Protein AF-A0A967N296-F1 (afdb_monomer)

Radius of gyration: 24.23 Å; Cα contacts (8 Å, |Δi|>4): 280; chains: 1; bounding box: 43×62×87 Å

pLDDT: mean 82.31, std 18.95, range [32.91, 97.38]

Mean predicted aligned error: 9.88 Å

Solvent-accessible surface area (backbone atoms only — not comparable to full-atom values): 10941 Å² total; per-residue (Å²): 142,80,91,77,90,84,80,88,87,79,99,77,88,88,88,80,78,86,69,76,72,76,70,78,75,66,65,40,67,74,68,80,56,68,68,60,50,51,58,50,30,57,53,25,56,77,72,73,42,67,58,85,56,92,85,44,44,63,73,30,29,44,92,39,32,39,37,31,22,55,84,92,41,71,32,37,39,41,32,32,40,96,82,70,78,47,72,45,34,38,36,42,42,48,70,72,80,48,68,46,74,43,93,90,38,96,84,49,71,41,68,31,36,40,37,42,33,39,35,58,84,78,70,39,44,32,34,42,76,44,72,90,52,63,74,58,52,51,56,51,64,74,30,50,75,49,69,43,85,78,94,47,84,46,73,32,26,28,35,100,43,51,66,55,29,49,52,47,53,52,52,51,30,51,76,67,75,46,78,88,113

Secondary structure (DSSP, 8-state):
------------SS-------------B-PPPPHHHHHHHHHHHHHHTPPPPPTT-EEEEEETTEEEEEETTEEEEEEEE-TTS-SEEEEEEEEEEEEEEE-TT-TT-EEEEEEEEEEETTTTEEEEEEE-S-HHHHHHHHTSEEEEEESSSEEEEEE-SSHHHHHHHHHHHHHHTT----

Structure (mmCIF, N/CA/C/O backbone):
data_AF-A0A967N296-F1
#
_entry.id   AF-A0A967N296-F1
#
loop_
_atom_site.group_PDB
_atom_site.id
_atom_site.type_symbol
_atom_site.label_atom_id
_atom_site.label_alt_id
_atom_site.label_comp_id
_atom_site.label_asym_id
_atom_site.label_entity_id
_atom_site.label_seq_id
_atom_site.pdbx_PDB_ins_code
_atom_site.Cartn_x
_atom_site.Cartn_y
_atom_site.Cartn_z
_atom_site.occupancy
_atom_site.B_iso_or_equiv
_atom_site.auth_seq_id
_atom_site.auth_comp_id
_atom_site.auth_asym_id
_atom_site.auth_atom_id
_atom_site.pdbx_PDB_model_num
ATOM 1 N N . MET A 1 1 ? -9.477 45.506 -73.111 1.00 38.72 1 MET A N 1
ATOM 2 C CA . MET A 1 1 ? -10.144 45.676 -71.805 1.00 38.72 1 MET A CA 1
ATOM 3 C C . MET A 1 1 ? -11.255 44.640 -71.733 1.00 38.72 1 MET A C 1
ATOM 5 O O . MET A 1 1 ? -12.308 44.847 -72.310 1.00 38.72 1 MET A O 1
ATOM 9 N N . PHE A 1 2 ? -10.957 43.473 -71.161 1.00 32.91 2 PHE A N 1
ATOM 10 C CA . PHE A 1 2 ? -11.890 42.355 -71.017 1.00 32.91 2 PHE A CA 1
ATOM 11 C C . PHE A 1 2 ? -11.917 41.976 -69.540 1.00 32.91 2 PHE A C 1
ATOM 13 O O . PHE A 1 2 ? -10.880 41.625 -68.982 1.00 32.91 2 PHE A O 1
ATOM 20 N N . ILE A 1 3 ? -13.089 42.076 -68.921 1.00 38.12 3 ILE A N 1
ATOM 21 C CA . ILE A 1 3 ? -13.357 41.498 -67.607 1.00 38.12 3 ILE A CA 1
ATOM 22 C C . ILE A 1 3 ? -13.819 40.064 -67.877 1.00 38.12 3 ILE A C 1
ATOM 24 O O . ILE A 1 3 ? -14.782 39.857 -68.613 1.00 38.12 3 ILE A O 1
ATOM 28 N N . LYS A 1 4 ? -13.103 39.080 -67.330 1.00 34.06 4 LYS A N 1
ATOM 29 C CA . LYS A 1 4 ? -13.546 37.686 -67.252 1.00 34.06 4 LYS A CA 1
ATOM 30 C C . LYS A 1 4 ? -13.591 37.281 -65.787 1.00 34.06 4 LYS A C 1
ATOM 32 O O . LYS A 1 4 ? -12.575 37.298 -65.099 1.00 34.06 4 LYS A O 1
ATOM 37 N N . GLU A 1 5 ? -14.790 36.934 -65.349 1.00 39.50 5 GLU A N 1
ATOM 38 C CA . GLU A 1 5 ? -15.065 36.172 -64.138 1.00 39.50 5 GLU A CA 1
ATOM 39 C C . GLU A 1 5 ? -14.448 34.774 -64.256 1.00 39.50 5 GLU A C 1
ATOM 41 O O . GLU A 1 5 ? -14.497 34.191 -65.340 1.00 39.50 5 GLU A O 1
ATOM 46 N N . THR A 1 6 ? -13.897 34.219 -63.170 1.00 37.31 6 THR A N 1
ATOM 47 C CA . THR A 1 6 ? -14.425 33.019 -62.476 1.00 37.31 6 THR A CA 1
ATOM 48 C C . THR A 1 6 ? -13.444 32.453 -61.436 1.00 37.31 6 THR A C 1
ATOM 50 O O . THR A 1 6 ? -12.251 32.323 -61.685 1.00 37.31 6 THR A O 1
ATOM 53 N N . SER A 1 7 ? -14.040 32.034 -60.312 1.00 36.19 7 SER A N 1
ATOM 54 C CA . SER A 1 7 ? -13.650 30.910 -59.441 1.00 36.19 7 SER A CA 1
ATOM 55 C C . SER A 1 7 ? -12.570 31.110 -58.366 1.00 36.19 7 SER A C 1
ATOM 57 O O . SER A 1 7 ? -11.375 31.108 -58.628 1.00 36.19 7 SER A O 1
ATOM 59 N N . ILE A 1 8 ? -13.074 31.247 -57.126 1.00 44.31 8 ILE A N 1
ATOM 60 C CA . ILE A 1 8 ? -12.853 30.420 -55.912 1.00 44.31 8 ILE A CA 1
ATOM 61 C C . ILE A 1 8 ? -11.606 29.518 -55.916 1.00 44.31 8 ILE A C 1
ATOM 63 O O . ILE A 1 8 ? -11.343 28.858 -56.914 1.00 44.31 8 ILE A O 1
ATOM 67 N N . VAL A 1 9 ? -11.006 29.378 -54.717 1.00 34.19 9 VAL A N 1
ATOM 68 C CA . VAL A 1 9 ? -9.960 28.428 -54.258 1.00 34.19 9 VAL A CA 1
ATOM 69 C C . VAL A 1 9 ? -8.648 29.203 -53.998 1.00 34.19 9 VAL A C 1
ATOM 71 O O . VAL A 1 9 ? -8.108 29.814 -54.901 1.00 34.19 9 VAL A O 1
ATOM 74 N N . LEU A 1 10 ? -8.083 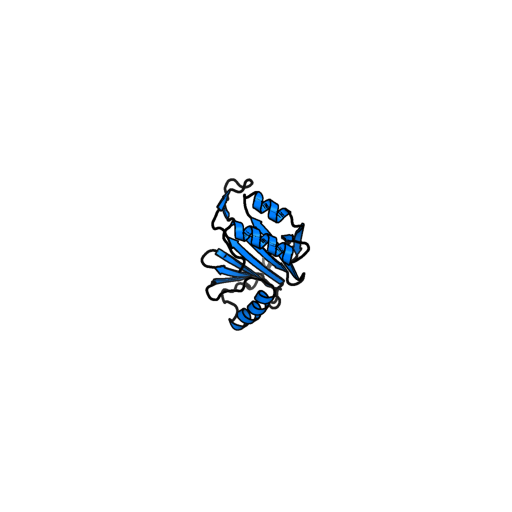29.343 -52.792 1.00 35.00 10 LEU A N 1
ATOM 75 C CA . LEU A 1 10 ? -7.778 28.332 -51.781 1.00 35.00 10 LEU A CA 1
ATOM 76 C C . LEU A 1 10 ? -7.425 29.055 -50.452 1.00 35.00 10 LEU A C 1
ATOM 78 O O . LEU A 1 10 ? -6.316 29.558 -50.282 1.00 35.00 10 LEU A O 1
ATOM 82 N N . LEU A 1 11 ? -8.349 29.116 -49.488 1.00 38.50 11 LEU A N 1
ATOM 83 C CA . LEU A 1 11 ? -8.025 29.465 -48.098 1.00 38.50 11 LEU A CA 1
ATOM 84 C C . LEU A 1 11 ? -7.605 28.172 -47.381 1.00 38.50 11 LEU A C 1
ATOM 86 O O . LEU A 1 11 ? -8.375 27.587 -46.628 1.00 38.50 11 LEU A O 1
ATOM 90 N N . ALA A 1 12 ? -6.422 27.652 -47.702 1.00 42.94 12 ALA A N 1
ATOM 91 C CA . ALA A 1 12 ? -5.911 26.425 -47.093 1.00 42.94 12 ALA A CA 1
ATOM 92 C C . ALA A 1 12 ? -4.382 26.405 -47.096 1.00 42.94 12 ALA A C 1
ATOM 94 O O . ALA A 1 12 ? -3.773 25.781 -47.955 1.00 42.94 12 ALA A O 1
ATOM 95 N N . ALA A 1 13 ? -3.764 27.086 -46.130 1.00 38.53 13 ALA A N 1
ATOM 96 C CA . ALA A 1 13 ? -2.381 26.825 -45.727 1.00 38.53 13 ALA A CA 1
ATOM 97 C C . ALA A 1 13 ? -2.043 27.571 -44.427 1.00 38.53 13 ALA A C 1
ATOM 99 O O . ALA A 1 13 ? -1.250 28.498 -44.452 1.00 38.53 13 ALA A O 1
ATOM 100 N N . CYS A 1 14 ? -2.668 27.207 -43.300 1.00 37.38 14 CYS A N 1
ATOM 101 C CA . CYS A 1 14 ? -2.160 27.558 -41.958 1.00 37.38 14 CYS A CA 1
ATOM 102 C C . CYS A 1 14 ? -2.754 26.669 -40.842 1.00 37.38 14 CYS A C 1
ATOM 104 O O . CYS A 1 14 ? -2.961 27.119 -39.722 1.00 37.38 14 CYS A O 1
ATOM 106 N N . MET A 1 15 ? -3.049 25.396 -41.130 1.00 37.34 15 MET A N 1
ATOM 107 C CA . MET A 1 15 ? -3.414 24.402 -40.103 1.00 37.34 15 MET A CA 1
ATOM 108 C C . MET A 1 15 ? -2.682 23.077 -40.329 1.00 37.34 15 MET A C 1
ATOM 110 O O . MET A 1 15 ? -3.279 22.007 -40.380 1.00 37.34 15 MET A O 1
ATOM 114 N N . ALA A 1 16 ? -1.364 23.150 -40.485 1.00 45.09 16 ALA A N 1
ATOM 115 C CA . ALA A 1 16 ? -0.501 21.984 -40.392 1.00 45.09 16 ALA A CA 1
ATOM 116 C C . ALA A 1 16 ? 0.643 22.316 -39.431 1.00 45.09 16 ALA A C 1
ATOM 118 O O . ALA A 1 16 ? 1.278 23.356 -39.574 1.00 45.09 16 ALA A O 1
ATOM 119 N N . PHE A 1 17 ? 0.885 21.409 -38.481 1.00 42.09 17 PHE A N 1
ATOM 120 C CA . PHE A 1 17 ? 1.964 21.403 -37.483 1.00 42.09 17 PHE A CA 1
ATOM 121 C C . PHE A 1 17 ? 1.713 22.048 -36.110 1.00 42.09 17 PHE A C 1
ATOM 123 O O . PHE A 1 17 ? 2.650 22.479 -35.449 1.00 42.09 17 PHE A O 1
ATOM 130 N N . SER A 1 18 ? 0.514 21.907 -35.548 1.00 38.94 18 SER A N 1
ATOM 131 C CA . SER A 1 18 ? 0.446 21.442 -34.153 1.00 38.94 18 SER A CA 1
ATOM 132 C C . SER A 1 18 ? 0.584 19.923 -34.177 1.00 38.94 18 SER A C 1
ATOM 134 O O . SER A 1 18 ? -0.382 19.167 -34.107 1.00 38.94 18 SER A O 1
ATOM 136 N N . GLY A 1 19 ? 1.823 19.462 -34.369 1.00 34.97 19 GLY A N 1
ATOM 137 C CA . GLY A 1 19 ? 2.152 18.064 -34.166 1.00 34.97 19 GLY A CA 1
ATOM 138 C C . GLY A 1 19 ? 1.812 17.712 -32.725 1.00 34.97 19 GLY A C 1
ATOM 139 O O . GLY A 1 19 ? 2.569 18.038 -31.815 1.00 34.97 19 GLY A O 1
ATOM 140 N N . CYS A 1 20 ? 0.682 17.038 -32.507 1.00 46.22 20 CYS A N 1
ATOM 141 C CA . CYS A 1 20 ? 0.550 16.156 -31.362 1.00 46.22 20 CYS A CA 1
ATOM 142 C C . CYS A 1 20 ? 1.706 15.168 -31.496 1.00 46.22 20 CYS A C 1
ATOM 144 O O . CYS A 1 20 ? 1.626 14.217 -32.278 1.00 46.22 20 CYS A O 1
ATOM 146 N N . SER A 1 21 ? 2.821 15.430 -30.809 1.00 39.75 21 SER A N 1
ATOM 147 C CA . SER A 1 21 ? 3.860 14.428 -30.671 1.00 39.75 21 SER A CA 1
ATOM 148 C C . SER A 1 21 ? 3.155 13.217 -30.076 1.00 39.75 21 SER A C 1
ATOM 150 O O . SER A 1 21 ? 2.596 13.264 -28.979 1.00 39.75 21 SER A O 1
ATOM 152 N N . ARG A 1 22 ? 3.075 12.134 -30.855 1.00 40.50 22 ARG A N 1
ATOM 153 C CA . ARG A 1 22 ? 2.714 10.834 -30.309 1.00 40.50 22 ARG A CA 1
ATOM 154 C C . ARG A 1 22 ? 3.769 10.583 -29.242 1.00 40.50 22 ARG A C 1
ATOM 156 O O . ARG A 1 22 ? 4.907 10.269 -29.592 1.00 40.50 22 ARG A O 1
ATOM 163 N N . ARG A 1 23 ? 3.445 10.805 -27.959 1.00 47.53 23 ARG A N 1
ATOM 164 C CA . ARG A 1 23 ? 4.285 10.308 -26.865 1.00 47.53 23 ARG A CA 1
ATOM 165 C C . ARG A 1 23 ? 4.544 8.849 -27.219 1.00 47.53 23 ARG A C 1
ATOM 167 O O . ARG A 1 23 ? 3.583 8.105 -27.419 1.00 47.53 23 ARG A O 1
ATOM 174 N N . LYS A 1 24 ? 5.815 8.465 -27.384 1.00 53.59 24 LYS A N 1
ATOM 175 C CA . LYS A 1 24 ? 6.182 7.047 -27.396 1.00 53.59 24 LYS A CA 1
ATOM 176 C C . LYS A 1 24 ? 5.548 6.486 -26.134 1.00 53.59 24 LYS A C 1
ATOM 178 O O . LYS A 1 24 ? 5.848 6.980 -25.050 1.00 53.59 24 LYS A O 1
ATOM 183 N N . SER A 1 25 ? 4.563 5.611 -26.307 1.00 59.62 25 SER A N 1
ATOM 184 C CA . SER A 1 25 ? 3.845 5.045 -25.180 1.00 59.62 25 SER A CA 1
ATOM 185 C C . SER A 1 25 ? 4.885 4.380 -24.287 1.00 59.62 25 SER A C 1
ATOM 187 O O . SER A 1 25 ? 5.674 3.570 -24.762 1.00 59.62 25 SER A O 1
ATOM 189 N N . ASP A 1 26 ? 4.928 4.783 -23.026 1.00 73.75 26 ASP A N 1
ATOM 190 C CA . ASP A 1 26 ? 5.732 4.161 -21.978 1.00 73.75 26 ASP A CA 1
ATOM 191 C C . ASP A 1 26 ? 5.024 2.932 -21.388 1.00 73.75 26 ASP A C 1
ATOM 193 O O . ASP A 1 26 ? 5.382 2.461 -20.309 1.00 73.75 26 ASP A O 1
ATOM 197 N N . TRP A 1 27 ? 4.015 2.431 -22.107 1.00 83.12 27 TRP A N 1
ATOM 198 C CA . TRP A 1 27 ? 3.293 1.217 -21.791 1.00 83.12 27 TRP A CA 1
ATOM 199 C C . TRP A 1 27 ? 4.166 -0.014 -22.031 1.00 83.12 27 TRP A C 1
ATOM 201 O O . TRP A 1 27 ? 4.693 -0.207 -23.127 1.00 83.12 27 TRP A O 1
ATOM 211 N N . SER A 1 28 ? 4.264 -0.875 -21.025 1.00 85.88 28 SER A N 1
ATOM 212 C CA . SER A 1 28 ? 4.848 -2.210 -21.147 1.00 85.88 28 SER A CA 1
ATOM 213 C C . SER A 1 28 ? 4.028 -3.220 -20.356 1.00 85.88 28 SER A C 1
ATOM 215 O O . SER A 1 28 ? 3.592 -2.930 -19.245 1.00 85.88 28 SER A O 1
ATOM 217 N N . THR A 1 29 ? 3.846 -4.415 -20.911 1.00 89.38 29 THR A N 1
ATOM 218 C CA . THR A 1 29 ? 3.280 -5.584 -20.216 1.00 89.38 29 THR A CA 1
ATOM 219 C C . THR A 1 29 ? 4.345 -6.614 -19.853 1.00 89.38 29 THR A C 1
ATOM 221 O O . THR A 1 29 ? 4.008 -7.664 -19.315 1.00 89.38 29 THR A O 1
ATOM 224 N N . ASP A 1 30 ? 5.619 -6.322 -20.118 1.00 89.94 30 ASP A N 1
ATOM 225 C CA . ASP A 1 30 ? 6.721 -7.202 -19.749 1.00 89.94 30 ASP A CA 1
ATOM 226 C C . ASP A 1 30 ? 7.089 -6.965 -18.277 1.00 89.94 30 ASP A C 1
ATOM 228 O O . ASP A 1 30 ? 7.431 -5.833 -17.902 1.00 89.94 30 ASP A O 1
ATOM 232 N N . PRO A 1 31 ? 7.009 -7.995 -17.415 1.00 89.81 31 PRO A N 1
ATOM 233 C CA . PRO A 1 31 ? 7.352 -7.843 -16.011 1.00 89.81 31 PRO A CA 1
ATOM 234 C C . PRO A 1 31 ? 8.853 -7.554 -15.834 1.00 89.81 31 PRO A C 1
ATOM 236 O O . PRO A 1 31 ? 9.673 -7.963 -16.662 1.00 89.81 31 PRO A O 1
ATOM 239 N N . PRO A 1 32 ? 9.255 -6.892 -14.732 1.00 89.19 32 PRO A N 1
ATOM 240 C CA . PRO A 1 32 ? 10.664 -6.785 -14.371 1.00 89.19 32 PRO A CA 1
ATOM 241 C C . PRO A 1 32 ? 11.321 -8.175 -14.250 1.00 89.19 32 PRO A C 1
ATOM 243 O O . PRO A 1 32 ? 10.662 -9.116 -13.801 1.00 89.19 32 PRO A O 1
ATOM 246 N N . PRO A 1 33 ? 12.622 -8.319 -14.567 1.00 91.75 33 PRO A N 1
ATOM 247 C CA . PRO A 1 33 ? 13.332 -9.584 -14.391 1.00 91.75 33 PRO A CA 1
ATOM 248 C C . PRO A 1 33 ? 13.250 -10.105 -12.950 1.00 91.75 33 PRO A C 1
ATOM 250 O O . PRO A 1 33 ? 13.328 -9.320 -12.000 1.00 91.75 33 PRO A O 1
ATOM 253 N N . ALA A 1 34 ? 13.167 -11.429 -12.782 1.00 91.50 34 ALA A N 1
ATOM 254 C CA . ALA A 1 34 ? 13.027 -12.077 -11.474 1.00 91.50 34 ALA A CA 1
ATOM 255 C C . ALA A 1 34 ? 14.124 -11.665 -10.475 1.00 91.50 34 ALA A C 1
ATOM 257 O O . ALA A 1 34 ? 13.834 -11.421 -9.308 1.00 91.50 34 ALA A O 1
ATOM 258 N N . GLU A 1 35 ? 15.365 -11.491 -10.937 1.00 93.44 35 GLU A N 1
ATOM 259 C CA . GLU A 1 35 ? 16.485 -11.023 -10.108 1.00 93.44 35 GLU A CA 1
ATOM 260 C C . GLU A 1 35 ? 16.253 -9.611 -9.549 1.00 93.44 35 GLU A C 1
ATOM 262 O O . GLU A 1 35 ? 16.494 -9.359 -8.367 1.00 93.44 35 GLU A O 1
ATOM 267 N N . LYS A 1 36 ? 15.710 -8.696 -10.368 1.00 91.06 36 LYS A N 1
ATOM 268 C CA . LYS A 1 36 ? 15.343 -7.342 -9.924 1.00 91.06 36 LYS A CA 1
ATOM 269 C C . LYS A 1 36 ? 14.205 -7.406 -8.902 1.00 91.06 36 LYS A C 1
ATOM 271 O O . LYS A 1 36 ? 14.239 -6.682 -7.903 1.00 91.06 36 LYS A O 1
ATOM 276 N N . ILE A 1 37 ? 13.221 -8.285 -9.115 1.00 93.62 37 ILE A N 1
ATOM 277 C CA . ILE A 1 37 ? 12.118 -8.497 -8.166 1.00 93.62 37 ILE A CA 1
ATOM 278 C C . ILE A 1 37 ? 12.656 -9.030 -6.835 1.00 93.62 37 ILE A C 1
ATOM 280 O O . ILE A 1 37 ? 12.327 -8.464 -5.794 1.00 93.62 37 ILE A O 1
ATOM 284 N N . ALA A 1 38 ? 13.518 -10.049 -6.857 1.00 95.06 38 ALA A N 1
ATOM 285 C CA . ALA A 1 38 ? 14.120 -10.649 -5.669 1.00 95.06 38 ALA A CA 1
ATOM 286 C C . ALA A 1 38 ? 14.944 -9.629 -4.867 1.00 95.06 38 ALA A C 1
ATOM 288 O O . ALA A 1 38 ? 14.702 -9.446 -3.673 1.00 95.06 38 ALA A O 1
ATOM 289 N N . ALA A 1 39 ? 15.837 -8.884 -5.528 1.00 93.94 39 ALA A N 1
ATOM 290 C CA . ALA A 1 39 ? 16.626 -7.833 -4.885 1.00 93.94 39 ALA A CA 1
ATOM 291 C C . ALA A 1 39 ? 15.738 -6.761 -4.227 1.00 93.94 39 ALA A C 1
ATOM 293 O O . ALA A 1 39 ? 15.976 -6.354 -3.088 1.00 93.94 39 ALA A O 1
ATOM 294 N N . THR A 1 40 ? 14.668 -6.339 -4.908 1.00 94.62 40 THR A N 1
ATOM 295 C CA . THR A 1 40 ? 13.728 -5.355 -4.349 1.00 94.62 40 THR A CA 1
ATOM 296 C C . THR A 1 40 ? 12.897 -5.947 -3.204 1.00 94.62 40 THR A C 1
ATOM 298 O O . THR A 1 40 ? 12.642 -5.274 -2.206 1.00 94.62 40 THR A O 1
ATOM 301 N N . ASN A 1 41 ? 12.504 -7.219 -3.292 1.00 96.25 41 ASN A N 1
ATOM 302 C CA . ASN A 1 41 ? 11.748 -7.915 -2.252 1.00 96.25 41 ASN A CA 1
ATOM 303 C C . ASN A 1 41 ? 12.531 -8.067 -0.941 1.00 96.25 41 ASN A C 1
ATOM 305 O O . ASN A 1 41 ? 11.914 -8.023 0.124 1.00 96.25 41 ASN A O 1
ATOM 309 N N . GLU A 1 42 ? 13.857 -8.185 -0.987 1.00 95.81 42 GLU A N 1
ATOM 310 C CA . GLU A 1 42 ? 14.694 -8.167 0.219 1.00 95.81 42 GLU A CA 1
ATOM 311 C C . GLU A 1 42 ? 14.660 -6.806 0.928 1.00 95.81 42 GLU A C 1
ATOM 313 O O . GLU A 1 42 ? 14.622 -6.735 2.159 1.00 95.81 42 GLU A O 1
ATOM 318 N N . VAL A 1 43 ? 14.612 -5.709 0.166 1.00 94.94 43 VAL A N 1
ATOM 319 C CA . VAL A 1 43 ? 14.425 -4.361 0.725 1.00 94.94 43 VAL A CA 1
ATOM 320 C C . VAL A 1 43 ? 13.023 -4.223 1.318 1.00 94.94 43 VAL A C 1
ATOM 322 O O . VAL A 1 43 ? 12.886 -3.794 2.463 1.00 94.94 43 VAL A O 1
ATOM 325 N N . ARG A 1 44 ? 11.985 -4.648 0.586 1.00 95.69 44 ARG A N 1
ATOM 326 C CA . ARG A 1 44 ? 10.586 -4.610 1.052 1.00 95.69 44 ARG A CA 1
ATOM 327 C C . ARG A 1 44 ? 10.403 -5.349 2.371 1.00 95.69 44 ARG A C 1
ATOM 329 O O . ARG A 1 44 ? 9.836 -4.790 3.306 1.00 95.69 44 ARG A O 1
ATOM 336 N N . LYS A 1 45 ? 10.969 -6.554 2.483 1.00 94.00 45 LYS A N 1
ATOM 337 C CA . LYS A 1 45 ? 10.928 -7.369 3.703 1.00 94.00 45 LYS A CA 1
ATOM 338 C C . LYS A 1 45 ? 11.506 -6.631 4.910 1.00 94.00 45 LYS A C 1
ATOM 340 O O . LYS A 1 45 ? 10.892 -6.631 5.971 1.00 94.00 45 LYS A O 1
ATOM 345 N N . LYS A 1 46 ? 12.653 -5.961 4.748 1.00 93.50 46 LYS A N 1
ATOM 346 C CA . LYS A 1 46 ? 13.290 -5.172 5.822 1.00 93.50 46 LYS A CA 1
ATOM 347 C C . LYS A 1 46 ? 12.460 -3.959 6.236 1.00 93.50 46 LYS A C 1
ATOM 349 O O . LYS A 1 46 ? 12.507 -3.558 7.393 1.00 93.50 46 LYS A O 1
ATOM 354 N N . LEU A 1 47 ? 11.724 -3.373 5.295 1.00 93.19 47 LEU A N 1
ATOM 355 C CA . LEU A 1 47 ? 10.881 -2.204 5.532 1.00 93.19 47 LEU A CA 1
ATOM 356 C C . LEU A 1 47 ? 9.475 -2.565 6.036 1.00 93.19 47 LEU A C 1
ATOM 358 O O . LEU A 1 47 ? 8.765 -1.676 6.490 1.00 93.19 47 LEU A O 1
ATOM 362 N N . GLY A 1 48 ? 9.070 -3.838 5.977 1.00 91.19 48 GLY A N 1
ATOM 363 C CA . GLY A 1 48 ? 7.703 -4.264 6.294 1.00 91.19 48 GLY A CA 1
ATOM 364 C C . GLY A 1 48 ? 6.685 -3.935 5.194 1.00 91.19 48 GLY A C 1
ATOM 365 O O . GLY A 1 48 ? 5.504 -3.765 5.491 1.00 91.19 48 GLY A O 1
ATOM 366 N N . ILE A 1 49 ? 7.150 -3.821 3.947 1.00 94.94 49 ILE A N 1
ATOM 367 C CA . ILE A 1 49 ? 6.343 -3.628 2.733 1.00 94.94 49 ILE A CA 1
ATOM 368 C C . ILE A 1 49 ? 6.018 -5.003 2.136 1.00 94.94 49 ILE A C 1
ATOM 370 O O . ILE A 1 49 ? 6.869 -5.901 2.155 1.00 94.94 49 ILE A O 1
ATOM 374 N N . ARG A 1 50 ? 4.821 -5.180 1.560 1.00 93.88 50 ARG A N 1
ATOM 375 C CA . ARG A 1 50 ? 4.427 -6.459 0.958 1.00 93.88 50 ARG A CA 1
ATOM 376 C C . ARG A 1 50 ? 5.314 -6.798 -0.235 1.00 93.88 50 ARG A C 1
ATOM 378 O O . ARG A 1 50 ? 5.505 -5.984 -1.142 1.00 93.88 50 ARG A O 1
ATOM 385 N N . GLN A 1 51 ? 5.868 -8.006 -0.226 1.00 95.25 51 GLN A N 1
ATOM 386 C CA . GLN A 1 51 ? 6.703 -8.523 -1.309 1.00 95.25 51 GLN A CA 1
ATOM 387 C C . GLN A 1 51 ? 5.838 -8.880 -2.525 1.00 95.25 51 GLN A C 1
ATOM 389 O O . GLN A 1 51 ? 4.703 -9.330 -2.371 1.00 95.25 51 GLN A O 1
ATOM 394 N N . ILE A 1 52 ? 6.386 -8.720 -3.732 1.00 94.50 52 ILE A N 1
ATOM 395 C CA . ILE A 1 52 ? 5.751 -9.234 -4.953 1.00 94.50 52 ILE A CA 1
ATOM 396 C C . ILE A 1 52 ? 5.891 -10.756 -4.942 1.00 94.50 52 ILE A C 1
ATOM 398 O O . ILE A 1 52 ? 7.015 -11.260 -4.883 1.00 94.50 52 ILE A O 1
ATOM 402 N N . LYS A 1 53 ? 4.766 -11.475 -4.972 1.00 91.69 53 LYS A N 1
ATOM 403 C CA . LYS A 1 53 ? 4.730 -12.945 -4.941 1.00 91.69 53 LYS A CA 1
ATOM 404 C C . LYS A 1 53 ? 4.796 -13.508 -6.363 1.00 91.69 53 LYS A C 1
ATOM 406 O O . LYS A 1 53 ? 4.323 -12.879 -7.302 1.00 91.69 53 LYS A O 1
ATOM 411 N N 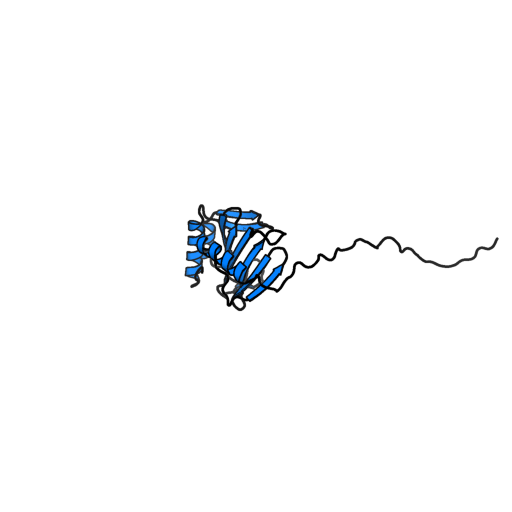. GLU A 1 54 ? 5.339 -14.712 -6.516 1.00 88.12 54 GLU A N 1
ATOM 412 C CA . GLU A 1 54 ? 5.527 -15.350 -7.833 1.00 88.12 54 GLU A CA 1
ATOM 413 C C . GLU A 1 54 ? 4.215 -15.590 -8.594 1.00 88.12 54 GLU A C 1
ATOM 415 O O . GLU A 1 54 ? 4.195 -15.542 -9.818 1.00 88.12 54 GLU A O 1
ATOM 420 N N . HIS A 1 55 ? 3.110 -15.819 -7.879 1.00 88.38 55 HIS A N 1
ATOM 421 C CA . HIS A 1 55 ? 1.790 -16.049 -8.476 1.00 88.38 55 HIS A CA 1
ATOM 422 C C . HIS A 1 55 ? 1.036 -14.756 -8.825 1.00 88.38 55 HIS A C 1
ATOM 424 O O . HIS A 1 55 ? -0.087 -14.819 -9.324 1.00 88.38 55 HIS A O 1
ATOM 430 N N . TRP A 1 56 ? 1.602 -13.580 -8.542 1.00 93.25 56 TRP A N 1
ATOM 431 C CA . TRP A 1 56 ? 0.961 -12.319 -8.895 1.00 93.25 56 TRP A CA 1
ATOM 432 C C . TRP A 1 56 ? 1.098 -12.022 -10.379 1.00 93.25 56 TRP A C 1
ATOM 434 O O . TRP A 1 56 ? 2.120 -12.277 -11.010 1.00 93.25 56 TRP A O 1
ATOM 444 N N . THR A 1 57 ? 0.053 -11.420 -10.933 1.00 94.19 57 THR A N 1
ATOM 445 C CA . THR A 1 57 ? 0.028 -11.023 -12.336 1.00 94.19 57 THR A CA 1
ATOM 446 C C . THR A 1 57 ? 0.534 -9.596 -12.478 1.00 94.19 57 THR A C 1
ATOM 448 O O . THR A 1 57 ? 0.004 -8.672 -11.854 1.00 94.19 57 THR A O 1
ATOM 451 N N . PHE A 1 58 ? 1.528 -9.401 -13.342 1.00 94.00 58 PHE A N 1
ATOM 452 C CA . PHE A 1 58 ? 1.933 -8.075 -13.788 1.00 94.00 58 PHE A CA 1
ATOM 453 C C . PHE A 1 58 ? 0.921 -7.556 -14.810 1.00 94.00 58 PHE A C 1
ATOM 455 O O . PHE A 1 58 ? 0.772 -8.114 -15.894 1.00 94.00 58 PHE A O 1
ATOM 462 N N . TYR A 1 59 ? 0.186 -6.508 -14.445 1.00 85.75 59 TYR A N 1
ATOM 463 C CA . TYR A 1 59 ? -0.833 -5.923 -15.316 1.00 85.75 59 TYR A CA 1
ATOM 464 C C . TYR A 1 59 ? -0.221 -4.978 -16.354 1.00 85.75 59 TYR A C 1
ATOM 466 O O . TYR A 1 59 ? -0.734 -4.856 -17.465 1.00 85.75 59 TYR A O 1
ATOM 474 N N . GLY A 1 60 ? 0.873 -4.315 -15.985 1.00 89.62 60 GLY A N 1
ATOM 475 C CA . GLY A 1 60 ? 1.619 -3.443 -16.873 1.00 89.62 60 GLY A CA 1
ATOM 476 C C . GLY A 1 60 ? 2.268 -2.271 -16.152 1.00 89.62 60 GLY A C 1
ATOM 477 O O . GLY A 1 60 ? 2.061 -2.026 -14.957 1.00 89.62 60 GLY A O 1
ATOM 478 N N . ARG A 1 61 ? 3.054 -1.531 -16.923 1.00 88.38 61 ARG A N 1
ATOM 479 C CA . ARG A 1 61 ? 3.764 -0.330 -16.516 1.00 88.38 61 ARG A CA 1
ATOM 480 C C . ARG A 1 61 ? 3.367 0.832 -17.410 1.00 88.38 61 ARG A C 1
ATOM 482 O O . ARG A 1 61 ? 3.426 0.684 -18.622 1.00 88.38 61 ARG A O 1
ATOM 489 N N . GLN A 1 62 ? 2.995 1.962 -16.816 1.00 86.38 62 GLN A N 1
ATOM 490 C CA . GLN A 1 62 ? 2.704 3.210 -17.525 1.00 86.38 62 GLN A CA 1
ATOM 491 C C . GLN A 1 62 ? 2.963 4.414 -16.631 1.00 86.38 62 GLN A C 1
ATOM 493 O O . GLN A 1 62 ? 2.660 4.363 -15.444 1.00 86.38 62 GLN A O 1
ATOM 498 N N . PHE A 1 63 ? 3.438 5.517 -17.201 1.00 82.50 63 PHE A N 1
ATOM 499 C CA . PHE A 1 63 ? 3.585 6.813 -16.537 1.00 82.50 63 PHE A CA 1
ATOM 500 C C . PHE A 1 63 ? 4.323 6.750 -15.196 1.00 82.50 63 PHE A C 1
ATOM 502 O O . PHE A 1 63 ? 3.956 7.426 -14.240 1.00 82.50 63 PHE A O 1
ATOM 509 N N . GLY A 1 64 ? 5.374 5.933 -15.124 1.00 84.19 64 GLY A N 1
ATOM 510 C 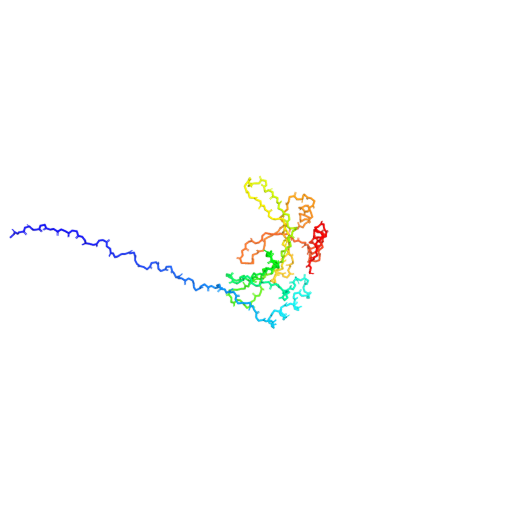CA . GLY A 1 64 ? 6.159 5.729 -13.909 1.00 84.19 64 GLY A CA 1
ATOM 511 C C . GLY A 1 64 ? 5.560 4.707 -12.943 1.00 84.19 64 GLY A C 1
ATOM 512 O O . GLY A 1 64 ? 6.143 4.492 -11.895 1.00 84.19 64 GLY A O 1
ATOM 513 N N . ALA A 1 65 ? 4.438 4.057 -13.254 1.00 89.38 65 ALA A N 1
ATOM 514 C CA . ALA A 1 65 ? 3.754 3.136 -12.348 1.00 89.38 65 ALA A CA 1
ATOM 515 C C . ALA A 1 65 ? 3.797 1.694 -12.857 1.00 89.38 65 ALA A C 1
ATOM 517 O O . ALA A 1 65 ? 3.288 1.416 -13.938 1.00 89.38 65 ALA A O 1
ATOM 518 N N . GLU A 1 66 ? 4.340 0.769 -12.069 1.00 92.94 66 GLU A N 1
ATOM 519 C CA . GLU A 1 66 ? 4.162 -0.677 -12.236 1.00 92.94 66 GLU A CA 1
ATOM 520 C C . GLU A 1 66 ? 2.952 -1.153 -11.433 1.00 92.94 66 GLU A C 1
ATOM 522 O O . GLU A 1 66 ? 2.847 -0.850 -10.246 1.00 92.94 66 GLU A O 1
ATOM 527 N N . ASN A 1 67 ? 2.064 -1.931 -12.049 1.00 94.31 67 ASN A N 1
ATOM 528 C CA . ASN A 1 67 ? 0.822 -2.379 -11.425 1.00 94.31 67 ASN A CA 1
ATOM 529 C C . ASN A 1 67 ? 0.751 -3.907 -11.369 1.00 94.31 67 ASN A C 1
ATOM 531 O O . ASN A 1 67 ? 0.939 -4.592 -12.378 1.00 94.31 67 ASN A O 1
ATOM 535 N N . TRP A 1 68 ? 0.408 -4.427 -10.196 1.00 95.81 68 TRP A N 1
ATOM 536 C CA . TRP A 1 68 ? 0.341 -5.853 -9.899 1.00 95.81 68 TRP A CA 1
ATOM 537 C C . TRP A 1 68 ? -1.036 -6.235 -9.359 1.00 95.81 68 TRP A C 1
ATOM 539 O O . TRP A 1 68 ? -1.690 -5.452 -8.661 1.00 95.81 68 TRP A O 1
ATOM 549 N N . LYS A 1 69 ? -1.472 -7.453 -9.687 1.00 93.00 69 LYS A N 1
ATOM 550 C CA . LYS A 1 69 ? -2.743 -8.034 -9.244 1.00 93.00 69 LYS A CA 1
ATOM 551 C C . LYS A 1 69 ? -2.531 -9.388 -8.578 1.00 93.00 69 LYS A C 1
ATOM 553 O O . LYS A 1 69 ? -1.675 -10.165 -9.001 1.00 93.00 69 LYS A O 1
ATOM 558 N N . ASP A 1 70 ? -3.368 -9.670 -7.589 1.00 89.31 70 ASP A N 1
ATOM 559 C CA . ASP A 1 70 ? -3.518 -10.982 -6.963 1.00 89.31 70 ASP A CA 1
ATOM 560 C C . ASP A 1 70 ? -4.902 -11.528 -7.346 1.00 89.31 70 ASP A C 1
ATOM 562 O O . ASP A 1 70 ? -5.941 -10.983 -6.955 1.00 89.31 70 ASP A O 1
ATOM 566 N N . GLY A 1 71 ? -4.926 -12.513 -8.246 1.00 86.12 71 GLY A N 1
ATOM 567 C CA . GLY A 1 71 ? -6.140 -12.888 -8.969 1.00 86.12 71 GLY A CA 1
ATOM 568 C C . GLY A 1 71 ? -6.744 -11.694 -9.722 1.00 86.12 71 GLY A C 1
ATOM 569 O O . GLY A 1 71 ? -6.111 -11.102 -10.596 1.00 86.12 71 GLY A O 1
ATOM 570 N N . ASN A 1 72 ? -7.980 -11.324 -9.376 1.00 83.38 72 ASN A N 1
ATOM 571 C CA . ASN A 1 72 ? -8.717 -10.245 -10.045 1.00 83.38 72 ASN A CA 1
ATOM 572 C C . ASN A 1 72 ? -8.543 -8.862 -9.398 1.00 83.38 72 ASN A C 1
ATOM 574 O O . ASN A 1 72 ? -9.010 -7.869 -9.963 1.00 83.38 72 ASN A O 1
ATOM 578 N N . PHE A 1 73 ? -7.888 -8.768 -8.239 1.00 84.50 73 PHE A N 1
ATOM 579 C CA . PHE A 1 73 ? -7.789 -7.516 -7.490 1.00 84.50 73 PHE A CA 1
ATOM 580 C C . PHE A 1 73 ? -6.416 -6.862 -7.681 1.00 84.50 73 PHE A C 1
ATOM 582 O O . PHE A 1 73 ? -5.397 -7.532 -7.502 1.00 84.50 73 PHE A O 1
ATOM 589 N N . PRO A 1 74 ? -6.352 -5.558 -8.020 1.00 89.88 74 PRO A N 1
ATOM 590 C CA . PRO A 1 74 ? -5.130 -4.773 -7.862 1.00 89.88 74 PRO A CA 1
ATOM 591 C C . PRO A 1 74 ? -4.613 -4.919 -6.435 1.00 89.88 74 PRO A C 1
ATOM 593 O O . PRO A 1 74 ? -5.376 -4.766 -5.491 1.00 89.88 74 PRO A O 1
ATOM 596 N N . CYS A 1 75 ? -3.339 -5.246 -6.267 1.00 92.62 75 CYS A N 1
ATOM 597 C CA . CYS A 1 75 ? -2.778 -5.493 -4.940 1.00 92.62 75 CYS A CA 1
ATOM 598 C C . CYS A 1 75 ? -1.542 -4.650 -4.660 1.00 92.62 75 CYS A C 1
ATOM 600 O O . CYS A 1 75 ? -1.262 -4.378 -3.494 1.00 92.62 75 CYS A O 1
ATOM 602 N N . LYS A 1 76 ? -0.817 -4.222 -5.702 1.00 95.25 76 LYS A N 1
ATOM 603 C CA . LYS A 1 76 ? 0.391 -3.427 -5.525 1.00 95.25 76 LYS A CA 1
ATOM 604 C C . LYS A 1 76 ? 0.647 -2.472 -6.681 1.00 95.25 76 LYS A C 1
ATOM 606 O O . LYS A 1 76 ? 0.512 -2.842 -7.847 1.00 95.25 76 LYS A O 1
ATOM 611 N N . VAL A 1 77 ? 1.066 -1.262 -6.337 1.00 94.44 77 VAL A N 1
ATOM 612 C CA . VAL A 1 77 ? 1.571 -0.255 -7.272 1.00 94.44 77 VAL A CA 1
ATOM 613 C C . VAL A 1 77 ? 2.976 0.140 -6.840 1.00 94.44 77 VAL A C 1
ATOM 615 O O . VAL A 1 77 ? 3.208 0.404 -5.662 1.00 94.44 77 VAL A O 1
ATOM 618 N N . VAL A 1 78 ? 3.913 0.183 -7.783 1.00 94.94 78 VAL A N 1
ATOM 619 C CA . VAL A 1 78 ? 5.273 0.690 -7.562 1.00 94.94 78 VAL A CA 1
ATOM 620 C C . VAL A 1 78 ? 5.471 1.901 -8.463 1.00 94.94 78 VAL A C 1
ATOM 622 O O . VAL A 1 78 ? 5.477 1.773 -9.686 1.00 94.94 78 VAL A O 1
ATOM 625 N N . LEU A 1 79 ? 5.592 3.078 -7.858 1.00 92.56 79 LEU A N 1
ATOM 626 C CA . LEU A 1 79 ? 5.855 4.333 -8.549 1.00 92.56 79 LEU A CA 1
ATOM 627 C C . LEU A 1 79 ? 7.356 4.594 -8.611 1.00 92.56 79 LEU A C 1
ATOM 629 O O . LEU A 1 79 ? 8.057 4.520 -7.601 1.00 92.56 79 LEU A O 1
ATOM 633 N N . TYR A 1 80 ? 7.820 4.965 -9.793 1.00 90.12 80 TYR A N 1
ATOM 634 C CA . TYR A 1 80 ? 9.196 5.284 -10.117 1.00 90.12 80 TYR A CA 1
ATOM 635 C C . TYR A 1 80 ? 9.353 6.746 -10.523 1.00 90.12 80 TYR A C 1
ATOM 637 O O . TYR A 1 80 ? 8.395 7.447 -10.856 1.00 90.12 80 TYR A O 1
ATOM 645 N N . ASP A 1 81 ? 10.603 7.193 -10.539 1.00 87.19 81 ASP A N 1
ATOM 646 C CA . ASP A 1 81 ? 11.001 8.363 -11.303 1.00 87.19 81 ASP A CA 1
ATOM 647 C C . ASP A 1 81 ? 10.800 8.160 -12.815 1.00 87.19 81 ASP A C 1
ATOM 649 O O . ASP A 1 81 ? 10.474 7.082 -13.315 1.00 87.19 81 ASP A O 1
ATOM 653 N N . LYS A 1 82 ? 10.992 9.240 -13.577 1.00 80.62 82 LYS A N 1
ATOM 654 C CA . LYS A 1 82 ? 10.786 9.226 -15.032 1.00 80.62 82 LYS A CA 1
ATOM 655 C C . LYS A 1 82 ? 11.730 8.264 -15.770 1.00 80.62 82 LYS A C 1
ATOM 657 O O . LYS A 1 82 ? 11.421 7.909 -16.905 1.00 80.62 82 LYS A O 1
ATOM 662 N N . SER A 1 83 ? 12.861 7.877 -15.171 1.00 82.62 83 SER A N 1
ATOM 663 C CA . SER A 1 83 ? 13.827 6.933 -15.748 1.00 82.62 83 SER A CA 1
ATOM 664 C C . SER A 1 83 ? 13.553 5.470 -15.381 1.00 82.62 83 SER A C 1
ATOM 666 O O . SER A 1 83 ? 14.188 4.594 -15.958 1.00 82.62 83 SER A O 1
ATOM 668 N N . TYR A 1 84 ? 12.588 5.174 -14.499 1.00 82.50 84 TYR A N 1
ATOM 669 C CA . TYR A 1 84 ? 12.333 3.822 -13.973 1.00 82.50 84 TYR A CA 1
ATOM 670 C C . TYR A 1 84 ? 13.521 3.200 -13.220 1.00 82.50 84 TYR A C 1
ATOM 672 O O . TYR A 1 84 ? 13.656 1.970 -13.133 1.00 82.50 84 TYR A O 1
ATOM 680 N N . GLU A 1 85 ? 14.374 4.048 -12.654 1.00 85.94 85 GLU A N 1
ATOM 681 C CA . GLU A 1 85 ? 15.574 3.637 -11.925 1.00 85.94 85 GLU A CA 1
ATOM 682 C C . GLU A 1 85 ? 15.341 3.691 -10.418 1.00 85.94 85 GLU A C 1
ATOM 684 O O . GLU A 1 85 ? 15.732 2.768 -9.699 1.00 85.94 85 GLU A O 1
ATOM 689 N N . THR A 1 86 ? 14.626 4.715 -9.948 1.00 90.00 86 THR A N 1
ATOM 690 C CA . THR A 1 86 ? 14.395 4.943 -8.520 1.00 90.00 86 THR A CA 1
ATOM 691 C C . THR A 1 86 ? 12.935 4.722 -8.165 1.00 90.00 86 THR A C 1
ATOM 693 O O . THR A 1 86 ? 12.058 5.375 -8.725 1.00 90.00 86 THR A O 1
ATOM 696 N N . ILE A 1 87 ? 12.668 3.852 -7.189 1.00 92.88 87 ILE A N 1
ATOM 697 C CA . ILE A 1 87 ? 11.334 3.729 -6.589 1.00 92.88 87 ILE A CA 1
ATOM 698 C C . ILE A 1 87 ? 11.085 4.957 -5.709 1.00 92.88 87 ILE A C 1
ATOM 700 O O . ILE A 1 87 ? 11.868 5.258 -4.809 1.00 92.88 87 ILE A O 1
ATOM 704 N N . LEU A 1 88 ? 9.989 5.661 -5.970 1.00 92.69 88 LEU A N 1
ATOM 705 C CA . LEU A 1 88 ? 9.554 6.832 -5.212 1.00 92.69 88 LEU A CA 1
ATOM 706 C C . LEU A 1 88 ? 8.525 6.457 -4.149 1.00 92.69 88 LEU A C 1
ATOM 708 O O . LEU A 1 88 ? 8.575 6.973 -3.030 1.00 92.69 88 LEU A O 1
ATOM 712 N N . LEU A 1 89 ? 7.601 5.563 -4.499 1.00 93.56 89 LEU A N 1
ATOM 713 C CA . LEU A 1 89 ? 6.514 5.142 -3.629 1.00 93.56 89 LEU A CA 1
ATOM 714 C C . LEU A 1 89 ? 6.076 3.720 -3.965 1.00 93.56 89 LEU A C 1
ATOM 716 O O . LEU A 1 89 ? 6.043 3.329 -5.127 1.00 93.56 89 LEU A O 1
ATOM 720 N N . GLU A 1 90 ? 5.688 2.963 -2.948 1.00 95.38 90 GLU A N 1
ATOM 721 C CA . GLU A 1 90 ? 4.942 1.720 -3.132 1.00 95.38 90 GLU A CA 1
ATOM 722 C C . GLU A 1 90 ? 3.608 1.800 -2.411 1.00 95.38 90 GLU A C 1
ATOM 724 O O . GLU A 1 90 ? 3.559 2.306 -1.297 1.00 95.38 90 GLU A O 1
ATOM 729 N N . GLN A 1 91 ? 2.550 1.288 -3.029 1.00 94.94 91 GLN A N 1
ATOM 730 C CA . GLN A 1 91 ? 1.228 1.140 -2.431 1.00 94.94 91 GLN A CA 1
ATOM 731 C C . GLN A 1 91 ? 0.840 -0.334 -2.443 1.00 94.94 91 GLN A C 1
ATOM 733 O O . GLN A 1 91 ? 0.867 -0.964 -3.495 1.00 94.94 91 GLN A O 1
ATOM 738 N N . ASP A 1 92 ? 0.423 -0.843 -1.294 1.00 95.56 92 ASP A N 1
ATOM 739 C CA . ASP A 1 92 ? -0.195 -2.145 -1.095 1.00 95.56 92 ASP A CA 1
ATOM 740 C C . ASP A 1 92 ? -1.691 -1.949 -0.831 1.00 95.56 92 ASP A C 1
ATOM 742 O O . ASP A 1 92 ? -2.076 -1.192 0.061 1.00 95.56 92 ASP A O 1
ATOM 746 N N . SER A 1 93 ? -2.542 -2.624 -1.598 1.00 94.81 93 SER A N 1
ATOM 747 C CA . SER A 1 93 ? -3.999 -2.521 -1.481 1.00 94.81 93 SER A CA 1
ATOM 748 C C . SER A 1 93 ? -4.612 -3.835 -1.000 1.00 94.81 93 SER A C 1
ATOM 750 O O . SER A 1 93 ? -4.314 -4.907 -1.530 1.00 94.81 93 SER A O 1
ATOM 752 N N . TYR A 1 94 ? -5.493 -3.736 -0.005 1.00 94.88 94 TYR A N 1
ATOM 753 C CA . TYR A 1 94 ? -6.185 -4.850 0.641 1.00 94.88 94 TYR A CA 1
ATOM 754 C C . TYR A 1 94 ? -7.688 -4.656 0.482 1.00 94.88 94 TYR A C 1
ATOM 756 O O . TYR A 1 94 ? -8.236 -3.678 0.983 1.00 94.88 94 TYR A O 1
ATOM 764 N N . TYR A 1 95 ? -8.345 -5.580 -0.214 1.00 93.81 95 TYR A N 1
ATOM 765 C CA . TYR A 1 95 ? -9.776 -5.518 -0.506 1.00 93.81 95 TYR A CA 1
ATOM 766 C C . TYR A 1 95 ? -10.536 -6.518 0.357 1.00 93.81 95 TYR A C 1
ATOM 768 O O . TYR A 1 95 ? -10.144 -7.680 0.443 1.00 93.81 95 TYR A O 1
ATOM 776 N N . THR A 1 96 ? -11.664 -6.099 0.932 1.00 93.75 96 THR A N 1
ATOM 777 C CA . THR A 1 96 ? -12.549 -7.009 1.685 1.00 93.75 96 THR A CA 1
ATOM 778 C C . THR A 1 96 ? -13.464 -7.822 0.768 1.00 93.75 96 THR A C 1
ATOM 780 O O . THR A 1 96 ? -14.105 -8.776 1.200 1.00 93.75 96 THR A O 1
ATOM 783 N N . GLY A 1 97 ? -13.576 -7.417 -0.503 1.00 91.50 97 GLY A N 1
ATOM 784 C CA . GLY A 1 97 ? -14.566 -7.927 -1.454 1.00 91.50 97 GLY A CA 1
ATOM 785 C C . GLY A 1 97 ? -15.959 -7.313 -1.275 1.00 91.50 97 GLY A C 1
ATOM 786 O O . GLY A 1 97 ? -16.795 -7.428 -2.175 1.00 91.50 97 GLY A O 1
ATOM 787 N N . ARG A 1 98 ? -16.208 -6.605 -0.165 1.00 93.38 98 ARG A N 1
ATOM 788 C CA . ARG A 1 98 ? -17.451 -5.869 0.055 1.00 93.38 98 ARG A CA 1
ATOM 789 C C . ARG A 1 98 ? -17.506 -4.651 -0.857 1.00 93.38 98 ARG A C 1
ATOM 791 O O . ARG A 1 98 ? -16.495 -4.023 -1.180 1.00 93.38 98 ARG A O 1
ATOM 798 N N . ARG A 1 99 ? -18.724 -4.294 -1.249 1.00 91.69 99 ARG A N 1
ATOM 799 C CA . ARG A 1 99 ? -19.005 -3.020 -1.896 1.00 91.69 99 ARG A CA 1
ATOM 800 C C . ARG A 1 99 ? -20.127 -2.299 -1.169 1.00 91.69 99 ARG A C 1
ATOM 802 O O . ARG A 1 99 ? -21.049 -2.945 -0.679 1.00 91.69 99 ARG A O 1
ATOM 809 N N . PHE A 1 100 ? -20.068 -0.977 -1.146 1.00 89.75 100 PHE A N 1
ATOM 810 C CA . PHE A 1 100 ? -21.078 -0.122 -0.527 1.00 89.75 100 PHE A CA 1
ATOM 811 C C . PHE A 1 100 ? -21.446 1.033 -1.457 1.00 89.75 100 PHE A C 1
ATOM 813 O O . PHE A 1 100 ? -20.758 1.288 -2.448 1.00 89.75 100 PHE A O 1
ATOM 820 N N . ARG A 1 101 ? -22.581 1.685 -1.206 1.00 86.12 101 ARG A N 1
ATOM 821 C CA . ARG A 1 101 ? -22.980 2.876 -1.966 1.00 86.12 101 ARG A CA 1
ATOM 822 C C . ARG A 1 101 ? -22.361 4.093 -1.307 1.00 86.12 101 ARG A C 1
ATOM 824 O O . ARG A 1 101 ? -22.487 4.255 -0.098 1.00 86.12 101 ARG A O 1
ATOM 831 N N . SER A 1 102 ? -21.715 4.934 -2.103 1.00 77.94 102 SER A N 1
ATOM 832 C CA . SER A 1 102 ? -21.249 6.215 -1.593 1.00 77.94 102 SER A CA 1
ATOM 833 C C . SER A 1 102 ? -22.439 7.135 -1.335 1.00 77.94 102 SER A C 1
ATOM 835 O O . SER A 1 102 ? -23.349 7.210 -2.162 1.00 77.94 102 SER A O 1
ATOM 837 N N . LEU A 1 103 ? -22.425 7.842 -0.205 1.00 68.56 103 LEU A N 1
ATOM 838 C CA . LEU A 1 103 ? -23.476 8.798 0.166 1.00 68.56 103 LEU A CA 1
ATOM 839 C C . LEU A 1 103 ? -23.553 9.990 -0.806 1.00 68.56 103 LEU A C 1
ATOM 841 O O . LEU A 1 103 ? -24.605 10.605 -0.934 1.00 68.56 103 LEU A O 1
ATOM 845 N N . ASP A 1 104 ? -22.457 10.303 -1.503 1.00 67.56 104 ASP A N 1
ATOM 846 C CA . ASP A 1 104 ? -22.324 11.445 -2.418 1.00 67.56 104 ASP A CA 1
ATOM 847 C C . ASP A 1 104 ? -22.646 11.119 -3.891 1.00 67.56 104 ASP A C 1
ATOM 849 O O . ASP A 1 104 ? -22.773 12.024 -4.717 1.00 67.56 104 ASP A O 1
ATOM 853 N N . ARG A 1 105 ? -22.761 9.834 -4.252 1.00 59.16 105 ARG A N 1
ATOM 854 C CA . ARG A 1 105 ? -22.960 9.380 -5.636 1.00 59.16 105 ARG A CA 1
ATOM 855 C C . ARG A 1 105 ? -23.928 8.208 -5.660 1.00 59.16 105 ARG A C 1
ATOM 857 O O . ARG A 1 105 ? -23.514 7.051 -5.598 1.00 59.16 105 ARG A O 1
ATOM 864 N N . GLU A 1 106 ? -25.214 8.522 -5.827 1.00 58.38 106 GLU A N 1
ATOM 865 C CA . GLU A 1 106 ? -26.337 7.569 -5.799 1.00 58.38 106 GLU A CA 1
ATOM 866 C C . GLU A 1 106 ? -26.180 6.349 -6.733 1.00 58.38 106 GLU A C 1
ATOM 868 O O . GLU A 1 106 ? -26.830 5.324 -6.524 1.00 58.38 106 GLU A O 1
ATOM 873 N N . THR A 1 107 ? -25.300 6.411 -7.738 1.00 57.34 107 THR A N 1
ATOM 87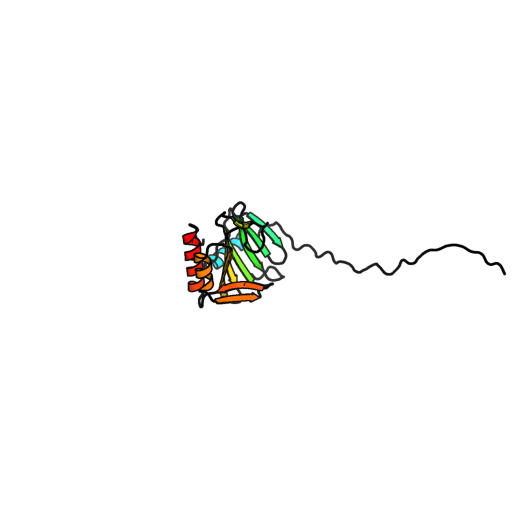4 C CA . THR A 1 107 ? -25.151 5.364 -8.759 1.00 57.34 107 THR A CA 1
ATOM 875 C C . THR A 1 107 ? -23.870 4.537 -8.671 1.00 57.34 107 THR A C 1
ATOM 877 O O . THR A 1 107 ? -23.785 3.507 -9.339 1.00 57.34 107 THR A O 1
ATOM 880 N N . ASN A 1 108 ? -22.873 4.925 -7.866 1.00 70.62 108 ASN A N 1
ATOM 881 C CA . ASN A 1 108 ? -21.566 4.262 -7.894 1.00 70.62 108 ASN A CA 1
ATOM 882 C C . ASN A 1 108 ? -21.307 3.464 -6.616 1.00 70.62 108 ASN A C 1
ATOM 884 O O . ASN A 1 108 ? -21.057 4.001 -5.539 1.00 70.62 108 ASN A O 1
ATOM 888 N N . SER A 1 109 ? -21.336 2.142 -6.766 1.00 85.12 109 SER A N 1
ATOM 889 C CA . SER A 1 109 ? -20.872 1.213 -5.744 1.00 85.12 109 SER A CA 1
ATOM 890 C C . SER A 1 109 ? -19.346 1.296 -5.633 1.00 85.12 109 SER A C 1
ATOM 892 O O . SER A 1 109 ? -18.650 1.024 -6.614 1.00 85.12 109 SER A O 1
ATOM 894 N N . LEU A 1 110 ? -18.829 1.641 -4.456 1.00 88.38 110 LEU A N 1
ATOM 895 C CA . LEU A 1 110 ? -17.402 1.650 -4.136 1.00 88.38 110 LEU A CA 1
ATOM 896 C C . LEU A 1 110 ? -16.987 0.297 -3.562 1.00 88.38 110 LEU A C 1
ATOM 898 O O . LEU A 1 110 ? -17.745 -0.322 -2.818 1.00 88.38 110 LEU A O 1
ATOM 902 N N . ALA A 1 111 ? -15.796 -0.174 -3.929 1.00 90.81 111 ALA A N 1
ATOM 903 C CA . ALA A 1 111 ? -15.189 -1.330 -3.277 1.00 90.81 111 ALA A CA 1
ATOM 904 C C . ALA A 1 111 ? -14.579 -0.890 -1.945 1.00 90.81 111 ALA A C 1
ATOM 906 O O . ALA A 1 111 ? -13.928 0.150 -1.893 1.00 90.81 111 ALA A O 1
ATOM 907 N N . GLU A 1 112 ? -14.772 -1.683 -0.896 1.00 93.88 112 GLU A N 1
ATOM 908 C CA . GLU A 1 112 ? -14.118 -1.440 0.384 1.00 93.88 112 GLU A CA 1
ATOM 909 C C . GLU A 1 112 ? -12.665 -1.921 0.336 1.00 93.88 112 GLU A C 1
ATOM 911 O O . GLU A 1 112 ? -12.390 -3.078 -0.014 1.00 93.88 112 GLU A O 1
ATOM 916 N N . TYR A 1 113 ? -11.737 -1.022 0.670 1.00 94.25 113 TYR A N 1
ATOM 917 C CA . TYR A 1 113 ? -10.314 -1.337 0.692 1.00 94.25 113 TYR A CA 1
ATOM 918 C C . TYR A 1 113 ? -9.506 -0.446 1.637 1.00 94.25 113 TYR A C 1
ATOM 920 O O . TYR A 1 113 ? -9.902 0.669 1.972 1.00 94.25 113 TYR A O 1
ATOM 928 N N . LEU A 1 114 ? -8.333 -0.949 2.021 1.00 95.69 114 LEU A N 1
ATOM 929 C CA . LEU A 1 114 ? -7.253 -0.204 2.665 1.00 95.69 114 LEU A CA 1
ATOM 930 C C . LEU A 1 114 ? -6.077 -0.134 1.695 1.00 95.69 114 LEU A C 1
ATOM 932 O O . LEU A 1 114 ? -5.651 -1.158 1.161 1.00 95.69 114 LEU A O 1
ATOM 936 N N . ALA A 1 115 ? -5.533 1.056 1.486 1.00 94.75 115 ALA A N 1
ATOM 937 C CA . ALA A 1 115 ? -4.235 1.254 0.866 1.00 94.75 115 ALA A CA 1
ATOM 938 C C . ALA A 1 115 ? -3.217 1.593 1.954 1.00 94.75 115 ALA A C 1
ATOM 940 O O . ALA A 1 115 ? -3.413 2.533 2.715 1.00 94.75 115 ALA A O 1
ATOM 941 N N . VAL A 1 116 ? -2.121 0.845 2.013 1.00 95.62 116 VAL A N 1
ATOM 942 C CA . VAL A 1 116 ? -0.936 1.182 2.806 1.00 95.62 116 VAL A CA 1
ATOM 943 C C . VAL A 1 116 ? 0.150 1.553 1.822 1.00 95.62 116 VAL A C 1
ATOM 945 O O . VAL A 1 116 ? 0.417 0.792 0.900 1.00 95.62 116 VAL A O 1
ATOM 948 N N . PHE A 1 117 ? 0.793 2.695 1.991 1.00 94.25 117 PHE A N 1
ATOM 949 C CA . PHE A 1 117 ? 1.846 3.120 1.081 1.00 94.25 117 PHE A CA 1
ATOM 950 C C . PHE A 1 117 ? 3.101 3.546 1.833 1.00 94.25 117 PHE A C 1
ATOM 952 O O . PHE A 1 117 ? 3.050 3.948 2.994 1.00 94.25 117 PHE A O 1
ATOM 959 N N . TYR A 1 118 ? 4.243 3.446 1.162 1.00 94.81 118 TYR A N 1
ATOM 960 C CA . TYR A 1 118 ? 5.552 3.815 1.679 1.00 94.81 118 TYR A CA 1
ATOM 961 C C . TYR A 1 118 ? 6.230 4.802 0.730 1.00 94.81 118 TYR A C 1
ATOM 963 O O . TYR A 1 118 ? 6.516 4.459 -0.416 1.00 94.81 118 TYR A O 1
ATOM 971 N N . ASP A 1 119 ? 6.507 6.018 1.209 1.00 92.25 119 ASP A N 1
ATOM 972 C CA . ASP A 1 119 ? 7.296 7.019 0.479 1.00 92.25 119 ASP A CA 1
ATOM 973 C C . ASP A 1 119 ? 8.787 6.792 0.766 1.00 92.25 119 ASP A C 1
ATOM 975 O O . ASP A 1 119 ? 9.248 6.973 1.898 1.00 92.25 119 ASP A O 1
ATOM 979 N N . TYR A 1 120 ? 9.555 6.429 -0.264 1.00 92.75 120 TYR A N 1
ATOM 980 C CA . TYR A 1 120 ? 10.986 6.130 -0.144 1.00 92.75 120 TYR A CA 1
ATOM 981 C C . TYR A 1 120 ? 11.842 7.367 0.151 1.00 92.75 120 TYR A C 1
ATOM 983 O O . TYR A 1 120 ? 12.901 7.249 0.771 1.00 92.75 120 TYR A O 1
ATOM 991 N N . ARG A 1 121 ? 11.394 8.564 -0.244 1.00 88.94 121 ARG A N 1
ATOM 992 C CA . ARG A 1 121 ? 12.121 9.822 -0.014 1.00 88.94 121 ARG A CA 1
ATOM 993 C C . ARG A 1 121 ? 11.944 10.285 1.424 1.00 88.94 121 ARG A C 1
ATOM 995 O O . ARG A 1 121 ? 12.916 10.657 2.077 1.00 88.94 121 ARG A O 1
ATOM 1002 N N . LYS A 1 122 ? 10.708 10.233 1.929 1.00 89.25 122 LYS A N 1
ATOM 1003 C CA . LYS A 1 122 ? 10.386 10.602 3.318 1.00 89.25 122 LYS A CA 1
ATOM 1004 C C . LYS A 1 122 ? 10.654 9.464 4.307 1.00 89.25 122 LYS A C 1
ATOM 1006 O O . LYS A 1 122 ? 10.722 9.721 5.505 1.00 89.25 122 LYS A O 1
ATOM 1011 N N . LYS A 1 123 ? 10.821 8.229 3.820 1.00 93.06 123 LYS A N 1
ATOM 1012 C CA . LYS A 1 123 ? 10.969 6.988 4.602 1.00 93.06 123 LYS A CA 1
ATOM 1013 C C . LYS A 1 123 ? 9.805 6.749 5.566 1.00 93.06 123 LYS A C 1
ATOM 1015 O O . LYS A 1 123 ? 10.004 6.294 6.698 1.00 93.06 123 LYS A O 1
ATOM 1020 N N . ARG A 1 124 ? 8.587 7.075 5.127 1.00 92.25 124 ARG A N 1
ATOM 1021 C CA . ARG A 1 124 ? 7.381 7.022 5.961 1.00 92.25 124 ARG A CA 1
ATOM 1022 C C . ARG A 1 124 ? 6.287 6.170 5.349 1.00 92.25 124 ARG A C 1
ATOM 1024 O O . ARG A 1 124 ? 6.060 6.231 4.143 1.00 92.25 124 ARG A O 1
ATOM 1031 N N . PHE A 1 125 ? 5.600 5.434 6.216 1.00 94.38 125 PHE A N 1
ATOM 1032 C CA . PHE A 1 125 ? 4.325 4.812 5.889 1.00 94.38 125 PHE A CA 1
ATOM 1033 C C . PHE A 1 125 ? 3.185 5.811 6.036 1.00 94.38 125 PHE A C 1
ATOM 1035 O O . PHE A 1 125 ? 3.203 6.637 6.949 1.00 94.38 125 PHE A O 1
ATOM 1042 N N . GLY A 1 126 ? 2.190 5.674 5.172 1.00 93.69 126 GLY A N 1
ATOM 1043 C CA . GLY A 1 126 ? 0.856 6.220 5.364 1.00 93.69 126 GLY A CA 1
ATOM 1044 C C . GLY A 1 126 ? -0.193 5.192 4.963 1.00 93.69 126 GLY A C 1
ATOM 1045 O O . GLY A 1 126 ? 0.129 4.124 4.428 1.00 93.69 126 GLY A O 1
ATOM 1046 N N . LEU A 1 127 ? -1.446 5.506 5.254 1.00 94.81 127 LEU A N 1
ATOM 1047 C CA . LEU A 1 127 ? -2.578 4.689 4.850 1.00 94.81 127 LEU A CA 1
ATOM 1048 C C . LEU A 1 127 ? -3.757 5.543 4.394 1.00 94.81 127 LEU A C 1
ATOM 1050 O O . LEU A 1 127 ? -3.836 6.720 4.727 1.00 94.81 127 LEU A O 1
ATOM 1054 N N . ALA A 1 128 ? -4.644 4.947 3.611 1.00 93.38 128 ALA A N 1
ATOM 1055 C C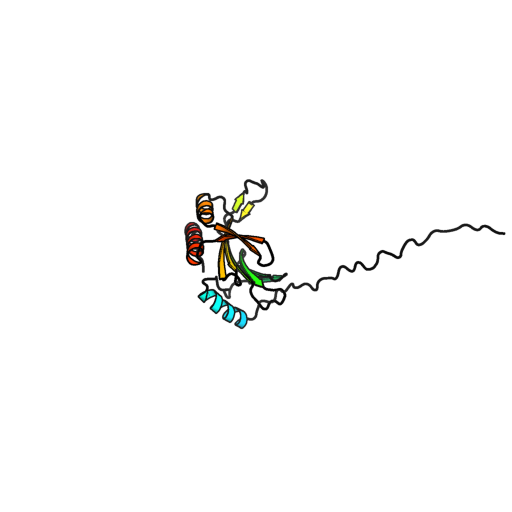A . ALA A 1 128 ? -5.928 5.517 3.236 1.00 93.38 128 ALA A CA 1
ATOM 1056 C C . ALA A 1 128 ? -6.972 4.396 3.211 1.00 93.38 128 ALA A C 1
ATOM 1058 O O . ALA A 1 128 ? -6.707 3.330 2.643 1.00 93.38 128 ALA A O 1
ATOM 1059 N N . VAL A 1 129 ? -8.146 4.614 3.791 1.00 93.25 129 VAL A N 1
ATOM 1060 C CA . VAL A 1 129 ? -9.236 3.639 3.818 1.00 93.25 129 VAL A CA 1
ATOM 1061 C C . VAL A 1 129 ? -10.458 4.153 3.065 1.00 93.25 129 VAL A C 1
ATOM 1063 O O . VAL A 1 129 ? -10.842 5.313 3.152 1.00 93.25 129 VAL A O 1
ATOM 1066 N N . VAL A 1 130 ? -11.093 3.262 2.310 1.00 92.19 130 VAL A N 1
ATOM 1067 C CA . VAL A 1 130 ? -12.383 3.512 1.667 1.00 92.19 130 VAL A CA 1
ATOM 1068 C C . VAL A 1 130 ? -13.378 2.532 2.261 1.00 92.19 130 VAL A C 1
ATOM 1070 O O . VAL A 1 130 ? -13.344 1.341 1.957 1.00 92.19 130 VAL A O 1
ATOM 1073 N N . THR A 1 131 ? -14.243 3.027 3.143 1.00 92.81 131 THR A N 1
ATOM 1074 C CA . THR A 1 131 ? -15.249 2.240 3.867 1.00 92.81 131 THR A CA 1
ATOM 1075 C C . THR A 1 131 ? -16.414 3.135 4.303 1.00 92.81 131 THR A C 1
ATOM 1077 O O . THR A 1 131 ? -16.257 4.348 4.409 1.00 92.81 131 THR A O 1
ATOM 1080 N N . ASP A 1 132 ? -17.576 2.540 4.565 1.00 91.75 132 ASP A N 1
ATOM 1081 C CA . ASP A 1 132 ? -18.707 3.165 5.270 1.00 91.75 132 ASP A CA 1
ATOM 1082 C C . ASP A 1 132 ? -18.741 2.791 6.769 1.00 91.75 132 ASP A C 1
ATOM 1084 O O . ASP A 1 132 ? -19.653 3.187 7.490 1.00 91.75 132 ASP A O 1
ATOM 1088 N N . ASN A 1 133 ? -17.760 2.021 7.255 1.00 94.19 133 ASN A N 1
ATOM 1089 C CA . ASN A 1 133 ? -17.672 1.623 8.654 1.00 94.19 133 ASN A CA 1
ATOM 1090 C C . ASN A 1 133 ? -17.057 2.754 9.494 1.00 94.19 133 ASN A C 1
ATOM 1092 O O . ASN A 1 133 ? -15.849 2.993 9.436 1.00 94.19 133 ASN A O 1
ATOM 1096 N N . GLU A 1 134 ? -17.888 3.419 10.299 1.00 94.06 134 GLU A N 1
ATOM 1097 C CA . GLU A 1 134 ? -17.479 4.547 11.150 1.00 94.06 134 GLU A CA 1
ATOM 1098 C C . GLU A 1 134 ? -16.346 4.198 12.114 1.00 94.06 134 GLU A C 1
ATOM 1100 O O . GLU A 1 134 ? -15.405 4.973 12.253 1.00 94.06 134 GLU A O 1
ATOM 1105 N N . GLU A 1 135 ? -16.356 2.998 12.696 1.00 95.56 135 GLU A N 1
ATOM 1106 C CA . GLU A 1 135 ? -15.302 2.571 13.616 1.00 95.56 135 GLU A CA 1
ATOM 1107 C C . GLU A 1 135 ? -13.935 2.497 12.916 1.00 95.56 135 GLU A C 1
ATOM 1109 O O . GLU A 1 135 ? -12.909 2.831 13.503 1.00 95.56 135 GLU A O 1
ATOM 1114 N N . ILE A 1 136 ? -13.904 2.075 11.648 1.00 95.50 136 ILE A N 1
ATOM 1115 C CA . ILE A 1 136 ? -12.671 2.017 10.850 1.00 95.50 136 ILE A CA 1
ATOM 1116 C C . ILE A 1 136 ? -12.233 3.419 10.420 1.00 95.50 136 ILE A C 1
ATOM 1118 O O . ILE A 1 136 ? -11.040 3.722 10.479 1.00 95.50 136 ILE A O 1
ATOM 1122 N N . MET A 1 137 ? -13.177 4.282 10.039 1.00 92.62 137 MET A N 1
ATOM 1123 C CA . MET A 1 137 ? -12.877 5.683 9.730 1.00 92.62 137 MET A CA 1
ATOM 1124 C C . MET A 1 137 ? -12.281 6.408 10.946 1.00 92.62 137 MET A C 1
ATOM 1126 O O . MET A 1 137 ? -11.317 7.156 10.804 1.00 92.62 137 MET A O 1
ATOM 1130 N N . ASP A 1 138 ? -12.785 6.148 12.152 1.00 93.94 138 ASP A N 1
ATOM 1131 C CA . ASP A 1 138 ? -12.256 6.740 13.383 1.00 93.94 138 ASP A CA 1
ATOM 1132 C C . ASP A 1 138 ? -10.843 6.238 13.720 1.00 93.94 138 ASP A C 1
ATOM 1134 O O . ASP A 1 138 ? -10.015 7.002 14.221 1.00 93.94 138 ASP A O 1
ATOM 1138 N N . MET A 1 139 ? -10.523 4.977 13.402 1.00 94.75 139 MET A N 1
ATOM 1139 C CA . MET A 1 139 ? -9.156 4.456 13.543 1.00 94.75 139 MET A CA 1
ATOM 1140 C C . MET A 1 139 ? -8.162 5.182 12.641 1.00 94.75 139 MET A C 1
ATOM 1142 O O . MET A 1 139 ? -7.052 5.481 13.077 1.00 94.75 139 MET A O 1
ATOM 1146 N N . GLU A 1 140 ? -8.549 5.455 11.396 1.00 91.31 140 GLU A N 1
ATOM 1147 C CA . GLU A 1 140 ? -7.736 6.223 10.457 1.00 91.31 140 GLU A CA 1
ATOM 1148 C C . GLU A 1 140 ? -7.583 7.684 10.915 1.00 91.31 140 GLU A C 1
ATOM 1150 O O . GLU A 1 140 ? -6.463 8.187 10.987 1.00 91.31 140 GLU A O 1
ATOM 1155 N N . ARG A 1 141 ? -8.681 8.341 11.313 1.00 89.62 141 ARG A N 1
ATOM 1156 C CA . ARG A 1 141 ? -8.696 9.744 11.778 1.00 89.62 141 ARG A CA 1
ATOM 1157 C C . ARG A 1 141 ? -7.933 9.991 13.077 1.00 89.62 141 ARG A C 1
ATOM 1159 O O . ARG A 1 141 ? -7.640 11.139 13.400 1.00 89.62 141 ARG A O 1
ATOM 1166 N N . ALA A 1 142 ? -7.606 8.944 13.833 1.00 89.62 142 ALA A N 1
ATOM 1167 C CA . ALA A 1 142 ? -6.706 9.055 14.979 1.00 89.62 142 ALA A CA 1
ATOM 1168 C C . ALA A 1 142 ? -5.263 9.414 14.564 1.00 89.62 142 ALA A C 1
ATOM 1170 O O . ALA A 1 142 ? -4.465 9.844 15.400 1.00 89.62 142 ALA A O 1
ATOM 1171 N N . LEU A 1 143 ? -4.922 9.235 13.286 1.00 92.00 143 LEU A N 1
ATOM 1172 C CA . LEU A 1 143 ? -3.663 9.657 12.687 1.00 92.00 143 LEU A CA 1
ATOM 1173 C C . LEU A 1 143 ? -3.765 11.087 12.132 1.00 92.00 143 LEU A C 1
ATOM 1175 O O . LEU A 1 143 ? -4.843 11.656 11.990 1.00 92.00 143 LEU A O 1
ATOM 1179 N N . TYR A 1 144 ? -2.622 11.676 11.780 1.00 86.69 144 TYR A N 1
ATOM 1180 C CA . TYR A 1 144 ? -2.588 12.988 11.138 1.00 86.69 144 TYR A CA 1
ATOM 1181 C C . TYR A 1 144 ? -2.745 12.854 9.620 1.00 86.69 144 TYR A C 1
ATOM 1183 O O . TYR A 1 144 ? -1.986 12.128 8.973 1.00 86.69 144 TYR A O 1
ATOM 1191 N N . GLU A 1 145 ? -3.704 13.581 9.055 1.00 85.50 145 GLU A N 1
ATOM 1192 C CA . GLU A 1 145 ? -3.922 13.659 7.612 1.00 85.50 145 GLU A CA 1
ATOM 1193 C C . GLU A 1 145 ? -2.884 14.570 6.941 1.00 85.50 145 GLU A C 1
ATOM 1195 O O . GLU A 1 145 ? -2.653 15.703 7.370 1.00 85.50 145 GLU A O 1
ATOM 1200 N N . THR A 1 146 ? -2.253 14.096 5.866 1.00 79.19 146 THR A N 1
ATOM 1201 C CA . THR A 1 146 ? -1.388 14.928 5.024 1.00 79.19 146 THR A CA 1
ATOM 1202 C C . THR A 1 146 ? -1.306 14.411 3.596 1.00 79.19 146 THR A C 1
ATOM 1204 O O . THR A 1 146 ? -1.766 13.317 3.271 1.00 79.19 146 THR A O 1
ATOM 1207 N N . THR A 1 147 ? -0.682 15.210 2.739 1.00 75.81 147 THR A N 1
ATOM 1208 C CA . THR A 1 147 ? -0.499 14.900 1.328 1.00 75.81 147 THR A CA 1
ATOM 1209 C C . THR A 1 147 ? 0.953 14.508 1.060 1.00 75.81 147 THR A C 1
ATOM 1211 O O . THR A 1 147 ? 1.907 15.158 1.507 1.00 75.81 147 THR A O 1
ATOM 1214 N N . LEU A 1 148 ? 1.152 13.431 0.303 1.00 68.94 148 LEU A N 1
ATOM 1215 C CA . LEU A 1 148 ? 2.448 13.099 -0.280 1.00 68.94 148 LEU A CA 1
ATOM 1216 C C . LEU A 1 148 ? 2.526 13.635 -1.700 1.00 68.94 148 LEU A C 1
ATOM 1218 O O . LEU A 1 148 ? 1.745 13.235 -2.552 1.00 68.94 148 LEU A O 1
ATOM 1222 N N . GLU A 1 149 ? 3.532 14.462 -1.964 1.00 66.19 149 GLU A N 1
ATOM 1223 C CA . GLU A 1 149 ? 3.877 14.939 -3.305 1.00 66.19 149 GLU A CA 1
A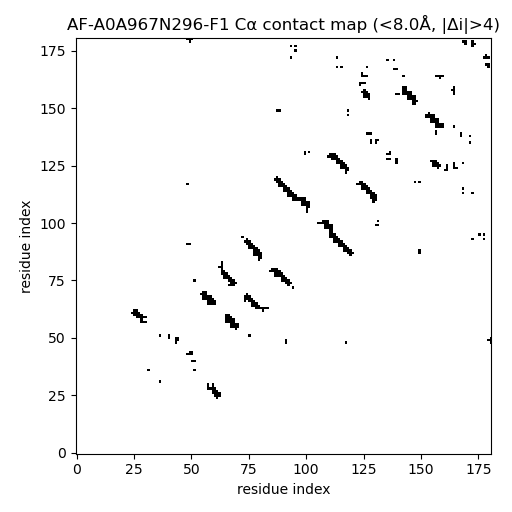TOM 1224 C C . GLU A 1 149 ? 4.791 13.925 -4.011 1.00 66.19 149 GLU A C 1
ATOM 1226 O O . GLU A 1 149 ? 5.985 14.159 -4.229 1.00 66.19 149 GLU A O 1
ATOM 1231 N N . ALA A 1 150 ? 4.287 12.725 -4.283 1.00 55.81 150 ALA A N 1
ATOM 1232 C CA . ALA A 1 150 ? 5.057 11.645 -4.906 1.00 55.81 150 ALA A CA 1
ATOM 1233 C C . ALA A 1 150 ? 4.621 11.416 -6.356 1.00 55.81 150 ALA A C 1
ATOM 1235 O O . ALA A 1 150 ? 4.258 10.311 -6.719 1.00 55.81 150 ALA A O 1
ATOM 1236 N N . VAL A 1 151 ? 4.714 12.452 -7.203 1.00 51.22 151 VAL A N 1
ATOM 1237 C CA . VAL A 1 151 ? 4.255 12.473 -8.619 1.00 51.22 151 VAL A CA 1
ATOM 1238 C C . VAL A 1 151 ? 2.754 12.821 -8.789 1.00 51.22 151 VAL A C 1
ATOM 1240 O O . VAL A 1 151 ? 2.252 12.924 -9.904 1.00 51.22 151 VAL A O 1
ATOM 1243 N N . GLY A 1 152 ? 2.067 13.124 -7.687 1.00 61.06 152 GLY A N 1
ATOM 1244 C CA . GLY A 1 152 ? 0.705 13.664 -7.589 1.00 61.06 152 GLY A CA 1
ATOM 1245 C C . GLY A 1 152 ? 0.369 13.938 -6.119 1.00 61.06 152 GLY A C 1
ATOM 1246 O O . GLY A 1 152 ? 1.209 13.667 -5.262 1.00 61.06 152 GLY A O 1
ATOM 1247 N N . GLU A 1 153 ? -0.819 14.466 -5.823 1.00 65.81 153 GLU A N 1
ATOM 1248 C CA . GLU A 1 153 ? -1.311 14.629 -4.448 1.00 65.81 153 GLU A CA 1
ATOM 1249 C C . GLU A 1 153 ? -1.957 13.318 -3.979 1.00 65.81 153 GLU A C 1
ATOM 1251 O O . GLU A 1 153 ? -3.091 13.005 -4.337 1.00 65.81 153 GLU A O 1
ATOM 1256 N N . ILE A 1 154 ? -1.220 12.513 -3.207 1.00 69.62 154 ILE A N 1
ATOM 1257 C CA . ILE A 1 154 ? -1.797 11.356 -2.510 1.00 69.62 154 ILE A CA 1
ATOM 1258 C C . ILE A 1 154 ? -2.183 11.816 -1.111 1.00 69.62 154 ILE A C 1
ATOM 1260 O O . ILE A 1 154 ? -1.307 12.083 -0.286 1.00 69.62 154 ILE A O 1
ATOM 1264 N N . HIS A 1 155 ? -3.484 11.906 -0.857 1.00 79.25 155 HIS A N 1
ATOM 1265 C CA . HIS A 1 155 ? -4.020 12.139 0.478 1.00 79.25 155 HIS A CA 1
ATOM 1266 C C . HIS A 1 155 ? -3.977 10.845 1.283 1.00 79.25 155 HIS A C 1
ATOM 1268 O O . HIS A 1 155 ? -4.365 9.783 0.793 1.00 79.25 155 HIS A O 1
ATOM 1274 N N . GLY A 1 156 ? -3.515 10.934 2.523 1.00 85.12 156 GLY A N 1
ATOM 1275 C CA . GLY A 1 156 ? -3.625 9.829 3.455 1.00 85.12 156 GLY A CA 1
ATOM 1276 C C . GLY A 1 156 ? -3.263 10.223 4.875 1.00 85.12 156 GLY A C 1
ATOM 1277 O O . GLY A 1 156 ? -3.044 11.389 5.200 1.00 85.12 156 GLY A O 1
ATOM 1278 N N . PHE A 1 157 ? -3.188 9.212 5.721 1.00 91.69 157 PHE A N 1
ATOM 1279 C CA . PHE A 1 157 ? -3.100 9.330 7.161 1.00 91.69 157 PHE A CA 1
ATOM 1280 C C . PHE A 1 157 ? -1.802 8.724 7.678 1.00 91.69 157 PHE A C 1
ATOM 1282 O O . PHE A 1 157 ? -1.373 7.645 7.259 1.00 91.69 157 PHE A O 1
ATOM 1289 N N . PHE A 1 158 ? -1.156 9.447 8.589 1.00 92.25 158 PHE A N 1
ATOM 1290 C CA . PHE A 1 158 ? 0.206 9.186 9.032 1.00 92.25 158 PHE A CA 1
ATOM 1291 C C . PHE A 1 158 ? 0.289 9.278 10.550 1.00 92.25 158 PHE A C 1
ATOM 1293 O O . PHE A 1 158 ? -0.047 10.297 11.157 1.00 92.25 158 PHE A O 1
ATOM 1300 N N . GLY A 1 159 ? 0.807 8.227 11.175 1.00 91.75 159 GLY A N 1
ATOM 1301 C CA . GLY A 1 159 ? 1.224 8.274 12.571 1.00 91.75 159 GLY A CA 1
ATOM 1302 C C . GLY A 1 159 ? 2.483 9.112 12.748 1.00 91.75 159 GLY A C 1
ATOM 1303 O O . GLY A 1 159 ? 3.214 9.397 11.795 1.00 91.75 159 GLY A O 1
ATOM 1304 N N . ARG A 1 160 ? 2.797 9.466 13.995 1.00 91.69 160 ARG A N 1
ATOM 1305 C CA . ARG A 1 160 ? 4.063 10.123 14.365 1.00 91.69 160 ARG A CA 1
ATOM 1306 C C . ARG A 1 160 ? 5.260 9.237 14.033 1.00 91.69 160 ARG A C 1
ATOM 1308 O O . ARG A 1 160 ? 6.342 9.744 13.750 1.00 91.69 160 ARG A O 1
ATOM 1315 N N . THR A 1 161 ? 5.052 7.922 14.031 1.00 94.44 161 THR A N 1
ATOM 1316 C CA . THR A 1 161 ? 6.039 6.918 13.628 1.00 94.44 161 THR A CA 1
ATOM 1317 C C . THR A 1 161 ? 5.472 5.948 12.587 1.00 94.44 161 THR A C 1
ATOM 1319 O O . THR A 1 161 ? 4.257 5.821 12.408 1.00 94.44 161 THR A O 1
ATOM 1322 N N . ASN A 1 162 ? 6.367 5.224 11.910 1.00 94.62 162 ASN A N 1
ATOM 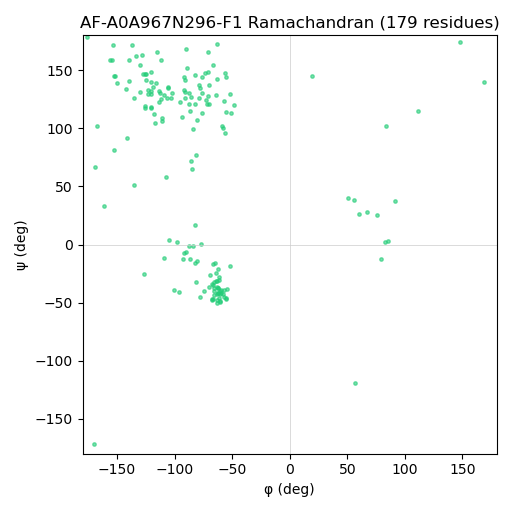1323 C CA . ASN A 1 162 ? 5.984 4.134 11.009 1.00 94.62 162 ASN A CA 1
ATOM 1324 C C . ASN A 1 162 ? 5.255 3.014 11.760 1.00 94.62 162 ASN A C 1
ATOM 1326 O O . ASN A 1 162 ? 4.242 2.525 11.278 1.00 94.62 162 ASN A O 1
ATOM 1330 N N . ASP A 1 163 ? 5.731 2.659 12.954 1.00 95.69 163 ASP A N 1
ATOM 1331 C CA . ASP A 1 163 ? 5.110 1.637 13.802 1.00 95.69 163 ASP A CA 1
ATOM 1332 C C . ASP A 1 163 ? 3.668 2.004 14.185 1.00 95.69 163 ASP A C 1
ATOM 1334 O O . ASP A 1 163 ? 2.773 1.173 14.090 1.00 95.69 163 ASP A O 1
ATOM 1338 N N . GLU A 1 164 ? 3.411 3.266 14.533 1.00 95.88 164 GLU A N 1
ATOM 1339 C CA . GLU A 1 164 ? 2.057 3.749 14.827 1.00 95.88 164 GLU A CA 1
ATOM 1340 C C . GLU A 1 164 ? 1.120 3.614 13.619 1.00 95.88 164 GLU A C 1
ATOM 1342 O O . GLU A 1 164 ? 0.016 3.086 13.750 1.00 95.88 164 GLU A O 1
ATOM 1347 N N . THR A 1 165 ? 1.587 4.021 12.437 1.00 95.50 165 THR A N 1
ATOM 1348 C CA . THR A 1 165 ? 0.819 3.903 11.186 1.00 95.50 165 THR A CA 1
ATOM 1349 C C . THR A 1 165 ? 0.499 2.440 10.877 1.00 95.50 165 THR A C 1
ATOM 1351 O O . THR A 1 165 ? -0.649 2.080 10.622 1.00 95.50 165 THR A O 1
ATOM 1354 N N . LEU A 1 166 ? 1.511 1.572 10.947 1.00 95.38 166 LEU A N 1
AT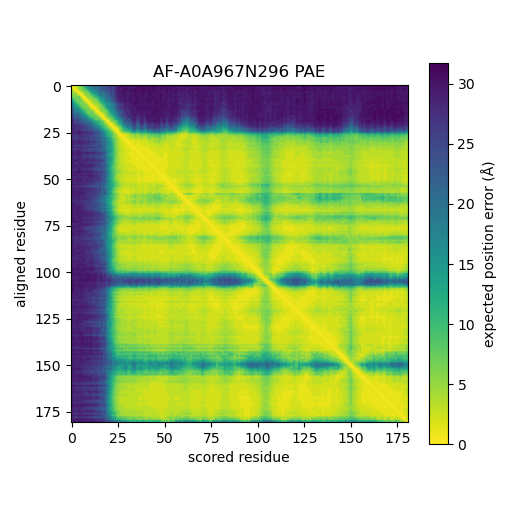OM 1355 C CA . LEU A 1 166 ? 1.362 0.151 10.650 1.00 95.38 166 LEU A CA 1
ATOM 1356 C C . LEU A 1 166 ? 0.476 -0.567 11.676 1.00 95.38 166 LEU A C 1
ATOM 1358 O O . LEU A 1 166 ? -0.316 -1.417 11.288 1.00 95.38 166 LEU A O 1
ATOM 1362 N N . LYS A 1 167 ? 0.521 -0.181 12.957 1.00 95.94 167 LYS A N 1
ATOM 1363 C CA . LYS A 1 167 ? -0.390 -0.702 13.989 1.00 95.94 167 LYS A CA 1
ATOM 1364 C C . LYS A 1 167 ? -1.851 -0.367 13.708 1.00 95.94 167 LYS A C 1
ATOM 1366 O O . LYS A 1 167 ? -2.717 -1.186 14.009 1.00 95.94 167 LYS A O 1
ATOM 1371 N N . VAL A 1 168 ? -2.144 0.819 13.171 1.00 97.00 168 VAL A N 1
ATOM 1372 C CA . VAL A 1 168 ? -3.510 1.165 12.745 1.00 97.00 168 VAL A CA 1
ATOM 1373 C C . VAL A 1 168 ? -3.921 0.310 11.549 1.00 97.00 168 VAL A C 1
ATOM 1375 O O . VAL A 1 168 ? -4.972 -0.325 11.609 1.00 97.00 168 VAL A O 1
ATOM 1378 N N . ALA A 1 169 ? -3.067 0.196 10.528 1.00 96.69 169 ALA A N 1
ATOM 1379 C CA . ALA A 1 169 ? -3.324 -0.678 9.383 1.00 96.69 169 ALA A CA 1
ATOM 1380 C C . ALA A 1 169 ? -3.597 -2.134 9.813 1.00 96.69 169 ALA A C 1
ATOM 1382 O O . ALA A 1 169 ? -4.594 -2.720 9.403 1.00 96.69 169 ALA A O 1
ATOM 1383 N N . ASP A 1 170 ? -2.773 -2.694 10.703 1.00 96.81 170 ASP A N 1
ATOM 1384 C CA . ASP A 1 170 ? -2.924 -4.061 11.217 1.00 96.81 170 ASP A CA 1
ATOM 1385 C C . ASP A 1 170 ? -4.236 -4.254 11.995 1.00 96.81 170 ASP A C 1
ATOM 1387 O O . ASP A 1 170 ? -4.882 -5.295 11.876 1.00 96.81 170 ASP A O 1
ATOM 1391 N N . LYS A 1 171 ? -4.677 -3.250 12.767 1.00 97.19 171 LYS A N 1
ATOM 1392 C CA . LYS A 1 171 ? -5.976 -3.290 13.462 1.00 97.19 171 LYS A CA 1
ATOM 1393 C C . LYS A 1 171 ? -7.151 -3.301 12.485 1.00 97.19 171 LYS A C 1
ATOM 1395 O O . LYS A 1 171 ? -8.086 -4.076 12.690 1.00 97.19 171 LYS A O 1
ATOM 1400 N N . ILE A 1 172 ? -7.095 -2.470 11.443 1.00 97.38 172 ILE A N 1
ATOM 1401 C CA . ILE A 1 172 ? -8.121 -2.412 10.393 1.00 97.38 172 ILE A CA 1
ATOM 1402 C C . ILE A 1 172 ? -8.183 -3.753 9.656 1.00 97.38 172 ILE A C 1
ATOM 1404 O O . ILE A 1 172 ? -9.246 -4.366 9.575 1.00 97.38 172 ILE A O 1
ATOM 1408 N N . LEU A 1 173 ? -7.037 -4.265 9.201 1.00 96.94 173 LEU A N 1
ATOM 1409 C CA . LEU A 1 173 ? -6.962 -5.550 8.502 1.00 96.94 173 LEU A CA 1
ATOM 1410 C C . LEU A 1 173 ? -7.477 -6.700 9.370 1.00 96.94 173 LEU A C 1
ATOM 1412 O O . LEU A 1 173 ? -8.278 -7.506 8.900 1.00 96.94 173 LEU A O 1
ATOM 1416 N N . LYS A 1 174 ? -7.133 -6.720 10.663 1.00 96.81 174 LYS A N 1
ATOM 1417 C CA . LYS A 1 174 ? -7.657 -7.711 11.610 1.00 96.81 174 LYS A CA 1
ATOM 1418 C C . LYS A 1 174 ? -9.184 -7.669 11.722 1.00 96.81 174 LYS A C 1
ATOM 1420 O O . LYS A 1 174 ? -9.799 -8.729 11.805 1.00 96.81 174 LYS A O 1
ATOM 1425 N N . LYS A 1 175 ? -9.811 -6.484 11.707 1.00 96.50 175 LYS A N 1
ATOM 1426 C CA . LYS A 1 175 ? -11.284 -6.363 11.690 1.00 96.50 175 LYS A CA 1
ATOM 1427 C C . LYS A 1 175 ? -11.909 -6.961 10.435 1.00 96.50 175 LYS A C 1
ATOM 1429 O O . LYS A 1 175 ? -13.016 -7.485 10.505 1.00 96.50 175 LYS A O 1
ATOM 1434 N N . TRP A 1 176 ? -11.199 -6.912 9.317 1.00 96.44 176 TRP A N 1
ATOM 1435 C CA . TRP A 1 176 ? -11.624 -7.518 8.058 1.00 96.44 176 TRP A CA 1
ATOM 1436 C C . TRP A 1 176 ? -11.208 -8.984 7.892 1.00 96.44 176 TRP A C 1
ATOM 1438 O O . TRP A 1 176 ? -11.536 -9.586 6.875 1.00 96.44 176 TRP A O 1
ATOM 1448 N N . GLY A 1 177 ? -10.499 -9.571 8.862 1.00 95.88 177 GLY A N 1
ATOM 1449 C CA . GLY A 1 177 ? -9.964 -10.930 8.739 1.00 95.88 177 GLY A CA 1
ATOM 1450 C C . GLY A 1 177 ? -8.859 -11.058 7.682 1.00 95.88 177 GLY A C 1
ATOM 1451 O O . GLY A 1 177 ? -8.704 -12.120 7.088 1.00 95.88 177 GLY A O 1
ATOM 1452 N N . LEU A 1 178 ? -8.117 -9.977 7.428 1.00 93.56 178 LEU A N 1
ATOM 1453 C CA . LEU A 1 178 ? -7.001 -9.909 6.485 1.00 93.56 178 LEU A CA 1
ATOM 1454 C C . LEU A 1 178 ? -5.668 -9.717 7.229 1.00 93.56 178 LEU A C 1
ATOM 1456 O O . LEU A 1 17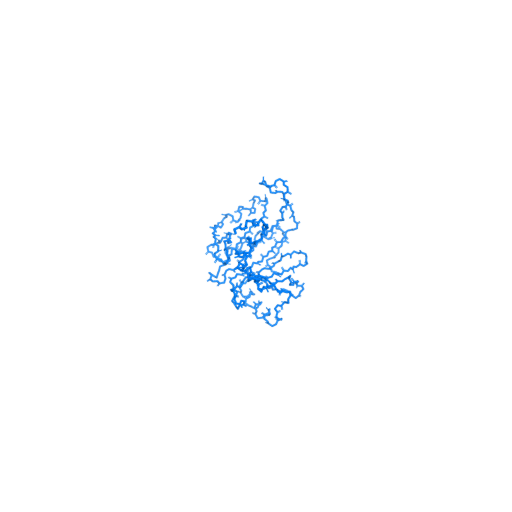8 ? -5.636 -9.223 8.356 1.00 93.56 178 LEU A O 1
ATOM 1460 N N . GLU A 1 179 ? -4.558 -10.059 6.574 1.00 89.81 179 GLU A N 1
ATOM 1461 C CA . GLU A 1 179 ? -3.192 -9.879 7.089 1.00 89.81 179 GLU A CA 1
ATOM 1462 C C . GLU A 1 179 ? -2.357 -8.977 6.159 1.00 89.81 179 GLU A C 1
ATOM 1464 O O . GLU A 1 179 ? -2.560 -8.968 4.942 1.00 89.81 179 GLU A O 1
ATOM 1469 N N . ARG A 1 180 ? -1.408 -8.208 6.723 1.00 84.25 180 ARG A N 1
ATOM 1470 C CA . ARG A 1 180 ? -0.619 -7.188 5.995 1.00 84.25 180 ARG A CA 1
ATOM 1471 C C . ARG A 1 180 ? 0.511 -7.753 5.113 1.00 84.25 180 ARG A C 1
ATOM 1473 O O . ARG A 1 180 ? 1.217 -6.976 4.480 1.00 84.25 180 ARG A O 1
ATOM 1480 N N . LEU A 1 181 ? 0.718 -9.071 5.028 1.00 71.50 181 LEU A N 1
ATOM 1481 C CA . LEU A 1 181 ? 1.815 -9.674 4.244 1.00 71.50 181 LEU A CA 1
ATOM 1482 C C . LEU A 1 181 ? 1.415 -11.001 3.571 1.00 71.50 181 LEU A C 1
ATOM 1484 O O . LEU A 1 181 ? 1.394 -12.030 4.265 1.00 71.50 181 LEU A O 1
#

Sequence (181 aa):
MFIKETSIVLLAACMAFSGCSRRKSDWSTDPPPAEKIAATNEVRKKLGIRQIKEHWTFYGRQFGAENWKDGNFPCKVVLYDKSYETILLEQDSYYTGRRFRSLDRETNSLAEYLAVFYDYRKKRFGLAVVTDNEEIMDMERALYETTLEAVGEIHGFFGRTNDETLKVADKILKKWGLERL

Nearest PDB structures (foldseek):
  8iyj-assembly1_T  TM=2.689E-01  e=2.777E+00  Mus musculus
  2qqu-assembly1_A  TM=2.665E-01  e=3.899E+00  Arabidopsis thaliana
  2qqv-assembly1_A  TM=2.637E-01  e=2.777E+00  Arabidopsis thaliana
  2qqw-assembly1_A  TM=2.707E-01  e=5.474E+00  Arabidopsis thaliana

Foldseek 3Di:
DDDDDDDDDDPDDDPPPPPPPPPPWPKDQDDDDPVVLVVVQVVCVVLVHDRDDPQWHFPIDGPQWTWIDDVPDTAKIFGHDPVNPGTQKMKGKDFLQDWDDDPVDNPDIDTWIKIWMAGPVVRFIWIDTDDPDPVLVVLQVVFDWDFDPRVDTDITGGHPHRVSRVVSVQVSCVVSVHHRD